Protein AF-A0A345Z442-F1 (afdb_monomer)

Structure (mmCIF, N/CA/C/O backbone):
data_AF-A0A345Z442-F1
#
_entry.id   AF-A0A345Z442-F1
#
loop_
_atom_site.group_PDB
_atom_site.id
_atom_site.type_symbol
_atom_site.label_atom_id
_atom_site.label_alt_id
_atom_site.label_comp_id
_atom_site.label_asym_id
_atom_site.label_entity_id
_atom_site.label_seq_id
_atom_site.pdbx_PDB_ins_code
_atom_site.Cartn_x
_atom_site.Cartn_y
_atom_site.Cartn_z
_atom_site.occupancy
_atom_site.B_iso_or_equiv
_atom_site.auth_seq_id
_atom_site.auth_comp_id
_atom_site.auth_asym_id
_atom_site.auth_atom_id
_atom_site.pdbx_PDB_model_num
ATOM 1 N N . MET A 1 1 ? -6.024 4.562 19.318 1.00 30.88 1 MET A N 1
ATOM 2 C CA . MET A 1 1 ? -6.646 4.532 17.977 1.00 30.88 1 MET A CA 1
ATOM 3 C C . MET A 1 1 ? -8.138 4.318 18.183 1.00 30.88 1 MET A C 1
ATOM 5 O O . MET A 1 1 ? -8.509 3.350 18.834 1.00 30.88 1 MET A O 1
ATOM 9 N N . PHE A 1 2 ? -8.970 5.292 17.808 1.00 28.62 2 PHE A N 1
ATOM 10 C CA . PHE A 1 2 ? -10.395 5.312 18.150 1.00 28.62 2 PHE A CA 1
ATOM 11 C C . PHE A 1 2 ? -11.174 4.370 17.233 1.00 28.62 2 PHE A C 1
ATOM 13 O O . PHE A 1 2 ? -11.616 4.778 16.165 1.00 28.62 2 PHE A O 1
ATOM 20 N N . TYR A 1 3 ? -11.363 3.126 17.667 1.00 43.25 3 TYR A N 1
ATOM 21 C CA . TYR A 1 3 ? -12.484 2.340 17.173 1.00 43.25 3 TYR A CA 1
ATOM 22 C C . TYR A 1 3 ? -13.750 2.939 17.766 1.00 43.25 3 TYR A C 1
ATOM 24 O O . TYR A 1 3 ? -13.854 3.124 18.982 1.00 43.25 3 TYR A O 1
ATOM 32 N N . VAL A 1 4 ? -14.680 3.304 16.887 1.00 42.59 4 VAL A N 1
ATOM 33 C CA . VAL A 1 4 ? -16.040 3.686 17.246 1.00 42.59 4 VAL A CA 1
ATOM 34 C C . VAL A 1 4 ? -16.538 2.701 18.302 1.00 42.59 4 VAL A C 1
ATOM 36 O O . VAL A 1 4 ? -16.703 1.515 18.029 1.00 42.59 4 VAL A O 1
ATOM 39 N N . LYS A 1 5 ? -16.745 3.198 19.526 1.00 40.38 5 LYS A N 1
ATOM 40 C CA . LYS A 1 5 ? -17.109 2.398 20.704 1.00 40.38 5 LYS A CA 1
ATOM 41 C C . LYS A 1 5 ? -18.449 1.676 20.554 1.00 40.38 5 LYS A C 1
ATOM 43 O O . LYS A 1 5 ? -18.842 1.005 21.491 1.00 40.38 5 LYS A O 1
ATOM 48 N N . ASN A 1 6 ? -19.168 1.876 19.447 1.00 45.62 6 ASN A N 1
ATOM 49 C CA . ASN A 1 6 ? -20.459 1.266 19.193 1.00 45.62 6 ASN A CA 1
ATOM 50 C C . ASN A 1 6 ? -20.887 1.496 17.722 1.00 45.62 6 ASN A C 1
ATOM 52 O O . ASN A 1 6 ? -21.584 2.462 17.410 1.00 45.62 6 ASN A O 1
ATOM 56 N N . LEU A 1 7 ? -20.431 0.661 16.775 1.00 48.09 7 LEU A N 1
ATOM 57 C CA . LEU A 1 7 ? -20.830 0.807 15.361 1.00 48.09 7 LEU A CA 1
ATOM 58 C C . LEU A 1 7 ? -22.355 0.666 15.213 1.00 48.09 7 LEU A C 1
ATOM 60 O O . LEU A 1 7 ? -22.963 1.400 14.446 1.00 48.09 7 LEU A O 1
ATOM 64 N N . TRP A 1 8 ? -22.957 -0.192 16.047 1.00 42.44 8 TRP A N 1
ATOM 65 C CA . TRP A 1 8 ? -24.401 -0.403 16.164 1.00 42.44 8 TRP A CA 1
ATOM 66 C C . TRP A 1 8 ? -25.163 0.831 16.659 1.00 42.44 8 TRP A C 1
ATOM 68 O O . TRP A 1 8 ? -26.251 1.120 16.152 1.00 42.44 8 TRP A O 1
ATOM 78 N N . SER A 1 9 ? -24.598 1.590 17.607 1.00 44.75 9 SER A N 1
ATOM 79 C CA . SER A 1 9 ? -25.195 2.872 17.992 1.00 44.75 9 SER A CA 1
ATOM 80 C C . SER A 1 9 ? -25.032 3.898 16.873 1.00 44.75 9 SER A C 1
ATOM 82 O O . SER A 1 9 ? -25.965 4.639 16.618 1.00 44.75 9 SER A O 1
ATOM 84 N N . LEU A 1 10 ? -23.917 3.910 16.137 1.00 46.16 10 LEU A N 1
ATOM 85 C CA . LEU A 1 10 ? -23.693 4.848 15.029 1.00 46.16 10 LEU A CA 1
ATOM 86 C C . LEU A 1 10 ? -24.561 4.565 13.792 1.00 46.16 10 LEU A C 1
ATOM 88 O O . LEU A 1 10 ? -25.036 5.515 13.174 1.00 46.16 10 LEU A O 1
ATOM 92 N N . THR A 1 11 ? -24.852 3.301 13.471 1.00 52.41 11 THR A N 1
ATOM 93 C CA . THR A 1 11 ? -25.830 2.939 12.428 1.00 52.41 11 THR A CA 1
ATOM 94 C C . THR A 1 11 ? -27.254 3.340 12.797 1.00 52.41 11 THR A C 1
ATOM 96 O O . THR A 1 11 ? -28.008 3.743 11.917 1.00 52.41 11 THR A O 1
ATOM 99 N N . LYS A 1 12 ? -27.624 3.279 14.085 1.00 47.41 12 LYS A N 1
ATOM 100 C CA . LYS A 1 12 ? -28.953 3.708 14.555 1.00 47.41 12 LYS A CA 1
ATOM 101 C C . LYS A 1 12 ? -29.072 5.222 14.769 1.00 47.41 12 LYS A C 1
ATOM 103 O O . LYS A 1 12 ? -30.158 5.757 14.592 1.00 47.41 12 LYS A O 1
ATOM 108 N N . ILE A 1 13 ? -27.983 5.905 15.127 1.00 52.88 13 ILE A N 1
ATOM 109 C CA . ILE A 1 13 ? -27.999 7.311 15.570 1.00 52.88 13 ILE A CA 1
ATOM 110 C C . ILE A 1 13 ? -27.539 8.277 14.469 1.00 52.88 13 ILE A C 1
ATOM 112 O O . ILE A 1 13 ? -27.996 9.415 14.424 1.00 52.88 13 ILE A O 1
ATOM 116 N N . ASN A 1 14 ? -26.642 7.869 13.558 1.00 65.88 14 ASN A N 1
ATOM 117 C CA . ASN A 1 14 ? -26.061 8.808 12.592 1.00 65.88 14 ASN A CA 1
ATOM 118 C C . ASN A 1 14 ? -25.546 8.148 11.297 1.00 65.88 14 ASN A C 1
ATOM 120 O O . ASN A 1 14 ? -24.386 8.315 10.905 1.00 65.88 14 ASN A O 1
ATOM 124 N N . TRP A 1 15 ? -26.425 7.418 10.601 1.00 69.69 15 TRP A N 1
ATOM 125 C CA . TRP A 1 15 ? -26.118 6.779 9.311 1.00 69.69 15 TRP A CA 1
ATOM 126 C C . TRP A 1 15 ? -25.562 7.765 8.268 1.00 69.69 15 TRP A C 1
ATOM 128 O O . TRP A 1 15 ? -24.703 7.392 7.474 1.00 69.69 15 TRP A O 1
ATOM 138 N N . LYS A 1 16 ? -25.980 9.041 8.309 1.00 75.94 16 LYS A N 1
ATOM 139 C CA . LYS A 1 16 ? -25.466 10.108 7.434 1.00 75.94 16 LYS A CA 1
ATOM 140 C C . LYS A 1 16 ? -23.975 10.358 7.655 1.00 75.94 16 LYS A C 1
ATOM 142 O O . LYS A 1 16 ? -23.221 10.461 6.694 1.00 75.94 16 LYS A O 1
ATOM 147 N N . LEU A 1 17 ? -23.528 10.420 8.911 1.00 76.19 17 LEU A N 1
ATOM 148 C CA . LEU A 1 17 ? -22.108 10.581 9.225 1.00 76.19 17 LEU A CA 1
ATOM 149 C C . LEU A 1 17 ? -21.297 9.356 8.792 1.00 76.19 17 LEU A C 1
ATOM 151 O O . LEU A 1 17 ? -20.197 9.510 8.264 1.00 76.19 17 LEU A O 1
ATOM 155 N N . LEU A 1 18 ? -21.839 8.151 8.993 1.00 78.75 18 LEU A N 1
ATOM 156 C CA . LEU A 1 18 ? -21.203 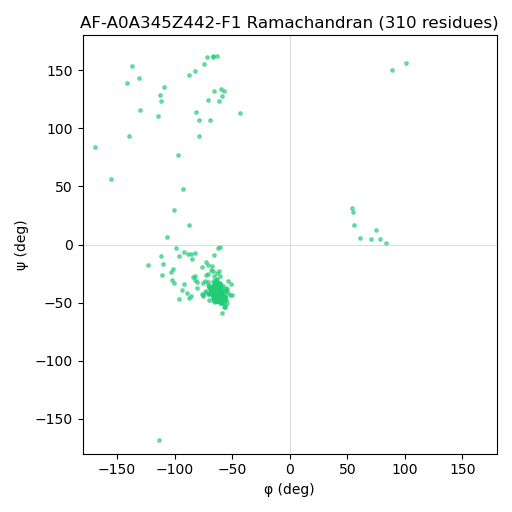6.921 8.526 1.00 78.75 18 LEU A CA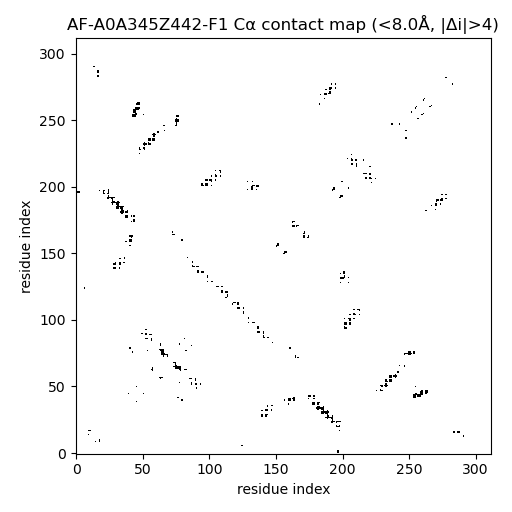 1
ATOM 157 C C . LEU A 1 18 ? -21.069 6.915 6.996 1.00 78.75 18 LEU A C 1
ATOM 159 O O . LEU A 1 18 ? -19.994 6.598 6.493 1.00 78.75 18 LEU A O 1
ATOM 163 N N . LEU A 1 19 ? -22.109 7.333 6.269 1.00 83.62 19 LEU A N 1
ATOM 164 C CA . LEU A 1 19 ? -22.090 7.470 4.812 1.00 83.62 19 LEU A CA 1
ATOM 165 C C . LEU A 1 19 ? -21.031 8.481 4.354 1.00 83.62 19 LEU A C 1
ATOM 167 O O . LEU A 1 19 ? -20.242 8.170 3.466 1.00 83.62 19 LEU A O 1
ATOM 171 N N . ILE A 1 20 ? -20.966 9.661 4.983 1.00 84.56 20 ILE A N 1
ATOM 172 C CA . ILE A 1 20 ? -19.965 10.695 4.668 1.00 84.56 20 ILE A CA 1
ATOM 173 C C . ILE A 1 20 ? -18.552 10.157 4.887 1.00 84.56 20 ILE A C 1
ATOM 175 O O . ILE A 1 20 ? -17.695 10.292 4.018 1.00 84.56 20 ILE A O 1
ATOM 179 N N . ARG A 1 21 ? -18.295 9.523 6.036 1.00 85.62 21 ARG A N 1
ATOM 180 C CA . ARG A 1 21 ? -16.975 8.963 6.336 1.00 85.62 21 ARG A CA 1
ATOM 181 C C . ARG A 1 21 ? -16.609 7.828 5.384 1.00 85.62 21 ARG A C 1
ATOM 183 O O . ARG A 1 21 ? -15.476 7.770 4.929 1.00 85.62 21 ARG A O 1
ATOM 190 N N . THR A 1 22 ? -17.561 6.965 5.047 1.00 88.19 22 THR A N 1
ATOM 191 C CA . THR A 1 22 ? -17.346 5.866 4.095 1.00 88.19 22 THR A CA 1
ATOM 192 C C . THR A 1 22 ? -17.059 6.407 2.695 1.00 88.19 22 THR A C 1
ATOM 194 O O . THR A 1 22 ? -16.126 5.952 2.042 1.00 88.19 22 THR A O 1
ATOM 197 N N . SER A 1 23 ? -17.784 7.444 2.267 1.00 89.94 23 SER A N 1
ATOM 198 C CA . SER A 1 23 ? -17.539 8.130 0.993 1.00 89.94 23 SER A CA 1
ATOM 199 C C . SER A 1 23 ? -16.140 8.745 0.963 1.00 89.94 23 SER A C 1
ATOM 201 O O . SER A 1 23 ? -15.397 8.516 0.019 1.00 89.94 23 SER A O 1
ATOM 203 N N . LEU A 1 24 ? -15.733 9.436 2.036 1.00 91.12 24 LEU A N 1
ATOM 204 C CA . LEU A 1 24 ? -14.372 9.962 2.175 1.00 91.12 24 LEU A CA 1
ATOM 205 C C . LEU A 1 24 ? -13.317 8.855 2.149 1.00 91.12 24 LEU A C 1
ATOM 207 O O . LEU A 1 24 ? -12.282 9.027 1.514 1.00 91.12 24 LEU A O 1
ATOM 211 N N . ALA A 1 25 ? -13.569 7.723 2.810 1.00 91.12 25 ALA A N 1
ATOM 212 C CA . ALA A 1 25 ? -12.661 6.584 2.796 1.00 91.12 25 ALA A CA 1
ATOM 213 C C . ALA A 1 25 ? -12.443 6.071 1.365 1.00 91.12 25 ALA A C 1
ATOM 215 O O . ALA A 1 25 ? -11.299 5.920 0.936 1.00 91.12 25 ALA A O 1
ATOM 216 N N . PHE A 1 26 ? -13.525 5.877 0.604 1.00 94.50 26 PHE A N 1
ATOM 217 C CA . PHE A 1 26 ? -13.443 5.443 -0.790 1.00 94.50 26 PHE A CA 1
ATOM 218 C C . PHE A 1 26 ? -12.823 6.493 -1.709 1.00 94.50 26 PHE A C 1
ATOM 220 O O . PHE A 1 26 ? -11.994 6.134 -2.538 1.00 94.50 26 PHE A O 1
ATOM 227 N N . SER A 1 27 ? -13.121 7.782 -1.536 1.00 94.94 27 SER A N 1
ATOM 228 C CA . SER A 1 27 ? -12.435 8.846 -2.280 1.00 94.94 27 SER A CA 1
ATOM 229 C C . SER A 1 27 ? -10.934 8.867 -1.980 1.00 94.94 27 SER A C 1
ATOM 231 O O . SER A 1 27 ? -10.128 8.983 -2.898 1.00 94.94 27 SER A O 1
ATOM 233 N N . GLY A 1 28 ? -10.544 8.700 -0.712 1.00 94.69 28 GLY A N 1
ATOM 234 C CA . GLY A 1 28 ? -9.141 8.603 -0.310 1.00 94.69 28 GLY A CA 1
ATOM 235 C C . GLY A 1 28 ? -8.431 7.417 -0.959 1.00 94.69 28 GLY A C 1
ATOM 236 O O . GLY A 1 28 ? -7.350 7.583 -1.515 1.00 94.69 28 GLY A O 1
ATOM 237 N N . LEU A 1 29 ? -9.063 6.240 -0.968 1.00 94.31 29 LEU A N 1
ATOM 238 C CA . LEU A 1 29 ? -8.548 5.047 -1.652 1.00 94.31 29 LEU A CA 1
ATOM 239 C C . LEU A 1 29 ? -8.446 5.237 -3.163 1.00 94.31 29 LEU A C 1
ATOM 241 O O . LEU A 1 29 ? -7.445 4.848 -3.756 1.00 94.31 29 LEU A O 1
ATOM 245 N N . PHE A 1 30 ? -9.448 5.858 -3.783 1.00 96.25 30 PHE A N 1
ATOM 246 C CA . PHE A 1 30 ? -9.447 6.141 -5.214 1.00 96.25 30 PHE A CA 1
ATOM 247 C C . PHE A 1 30 ? -8.280 7.062 -5.595 1.00 96.25 30 PHE A C 1
ATOM 249 O O . PHE A 1 30 ? -7.543 6.764 -6.533 1.00 96.25 30 PHE A O 1
ATOM 256 N N . ILE A 1 31 ? -8.037 8.119 -4.815 1.00 96.75 31 ILE A N 1
ATOM 257 C CA . ILE A 1 31 ? -6.893 9.024 -5.004 1.00 96.75 31 ILE A CA 1
ATOM 258 C C . ILE A 1 31 ? -5.563 8.308 -4.728 1.00 96.75 31 ILE A C 1
ATOM 260 O O . ILE A 1 31 ? -4.611 8.465 -5.490 1.00 96.75 31 ILE A O 1
ATOM 264 N N . ALA A 1 32 ? -5.493 7.495 -3.670 1.00 95.06 32 ALA A N 1
ATOM 265 C CA . ALA A 1 32 ? -4.285 6.743 -3.344 1.00 95.06 32 ALA A CA 1
ATOM 266 C C . ALA A 1 32 ? -3.913 5.774 -4.475 1.00 95.06 32 ALA A C 1
ATOM 268 O O . ALA A 1 32 ? -2.769 5.758 -4.920 1.00 95.06 32 ALA A O 1
ATOM 269 N N . SER A 1 33 ? -4.899 5.038 -4.995 1.00 94.94 33 SER A N 1
ATOM 270 C CA . SER A 1 33 ? -4.718 4.125 -6.126 1.00 94.94 33 SER A CA 1
ATOM 271 C C . SER A 1 33 ? -4.306 4.846 -7.413 1.00 94.94 33 SER A C 1
ATOM 273 O O . SER A 1 33 ? -3.516 4.297 -8.173 1.00 94.94 33 SER A O 1
ATOM 275 N N . LEU A 1 34 ? -4.755 6.088 -7.635 1.00 95.62 34 LEU A N 1
ATOM 276 C CA . LEU A 1 34 ? -4.291 6.905 -8.757 1.00 95.62 34 LEU A CA 1
ATOM 277 C C . LEU A 1 34 ? -2.792 7.202 -8.627 1.00 95.62 34 LEU A C 1
ATOM 279 O O . LEU A 1 34 ? -2.039 6.961 -9.564 1.00 95.62 34 LEU A O 1
ATOM 283 N N . GLY A 1 35 ? -2.348 7.656 -7.449 1.00 94.56 35 GLY A N 1
ATOM 284 C CA . GLY A 1 35 ? -0.924 7.858 -7.164 1.00 94.56 35 GLY A CA 1
ATOM 285 C C . GLY A 1 35 ? -0.112 6.580 -7.381 1.00 94.56 35 GLY A C 1
ATOM 286 O O . GLY A 1 35 ? 0.892 6.605 -8.089 1.00 94.56 35 GLY A O 1
ATOM 287 N N . THR A 1 36 ? -0.604 5.448 -6.865 1.00 92.25 36 THR A N 1
ATOM 288 C CA . THR A 1 36 ? -0.014 4.125 -7.109 1.00 92.25 36 THR A CA 1
ATOM 289 C C . THR A 1 36 ? 0.109 3.800 -8.583 1.00 92.25 36 THR A C 1
ATOM 291 O O . THR A 1 36 ? 1.184 3.423 -9.048 1.00 92.25 36 THR A O 1
ATOM 294 N N . LYS A 1 37 ? -0.953 4.018 -9.353 1.00 92.19 37 LYS A N 1
ATOM 295 C CA . LYS A 1 37 ? -0.938 3.689 -10.769 1.00 92.19 37 LYS A CA 1
ATOM 296 C C . LYS A 1 37 ? 0.058 4.535 -11.570 1.00 92.19 37 LYS A C 1
ATOM 298 O O . LYS A 1 37 ? 0.649 4.012 -12.510 1.00 92.19 37 LYS A O 1
ATOM 303 N N . ILE A 1 38 ? 0.280 5.792 -11.179 1.00 93.19 38 ILE A N 1
ATOM 304 C CA . ILE A 1 38 ? 1.245 6.689 -11.832 1.00 93.19 38 ILE A CA 1
ATOM 305 C C . ILE A 1 38 ? 2.694 6.270 -11.549 1.00 93.19 38 ILE A C 1
ATOM 307 O O . ILE A 1 38 ? 3.509 6.308 -12.466 1.00 93.19 38 ILE A O 1
ATOM 311 N N . TYR A 1 39 ? 3.046 5.885 -10.313 1.00 90.81 39 TYR A N 1
ATOM 312 C CA . TYR A 1 39 ? 4.450 5.573 -10.004 1.00 90.81 39 TYR A CA 1
ATOM 313 C C . TYR A 1 39 ? 4.878 4.159 -10.399 1.00 90.81 39 TYR A C 1
ATOM 315 O O . TYR A 1 39 ? 6.065 3.952 -10.649 1.00 90.81 39 TYR A O 1
ATOM 323 N N . LEU A 1 40 ? 3.957 3.187 -10.449 1.00 88.81 40 LEU A N 1
ATOM 324 C CA . LEU A 1 40 ? 4.293 1.782 -10.722 1.00 88.81 40 LEU A CA 1
ATOM 325 C C . LEU A 1 40 ? 5.139 1.582 -12.000 1.00 88.81 40 LEU A C 1
ATOM 327 O O . LEU A 1 40 ? 6.114 0.834 -11.929 1.00 88.81 40 LEU A O 1
ATOM 331 N N . PRO A 1 41 ? 4.842 2.240 -13.142 1.00 87.56 41 PRO A N 1
ATOM 332 C CA . PRO A 1 41 ? 5.635 2.086 -14.362 1.00 87.56 41 PRO A CA 1
ATOM 333 C C . PRO A 1 41 ? 7.008 2.770 -14.317 1.00 87.56 41 PRO A C 1
ATOM 335 O O . PRO A 1 41 ? 7.844 2.475 -15.159 1.00 87.56 41 PRO A O 1
ATOM 338 N N . LEU A 1 42 ? 7.267 3.681 -13.369 1.00 85.00 42 LEU A N 1
ATOM 339 C CA . LEU A 1 42 ? 8.477 4.514 -13.375 1.00 85.00 42 LEU A CA 1
ATOM 340 C C . LEU A 1 42 ? 9.739 3.759 -12.933 1.00 85.00 42 LEU A C 1
ATOM 342 O O . LEU A 1 42 ? 10.840 4.198 -13.233 1.00 85.00 42 LEU A O 1
ATOM 346 N N . THR A 1 43 ? 9.620 2.623 -12.238 1.00 79.88 43 THR A N 1
ATOM 347 C 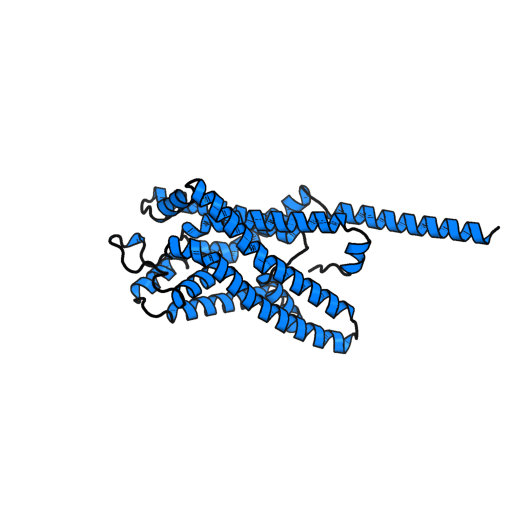CA . THR A 1 43 ? 10.771 1.792 -11.804 1.00 79.88 43 THR A CA 1
ATOM 348 C C . THR A 1 43 ? 11.852 2.540 -11.003 1.00 79.88 43 THR A C 1
ATOM 350 O O . THR A 1 43 ? 13.025 2.201 -11.061 1.00 79.88 43 THR A O 1
ATOM 353 N N . VAL A 1 44 ? 11.466 3.559 -10.229 1.00 79.00 44 VAL A N 1
ATOM 354 C CA . VAL A 1 44 ? 12.375 4.370 -9.388 1.00 79.00 44 VAL A CA 1
ATOM 355 C C . VAL A 1 44 ? 12.343 3.975 -7.912 1.00 79.00 44 VAL A C 1
ATOM 357 O O . VAL A 1 44 ? 12.547 4.797 -7.017 1.00 79.00 44 VAL A O 1
ATOM 360 N N . GLY A 1 45 ? 12.068 2.704 -7.641 1.00 72.31 45 GLY A N 1
ATOM 361 C CA . GLY A 1 45 ? 11.784 2.196 -6.305 1.00 72.31 45 GLY A CA 1
ATOM 362 C C . GLY A 1 45 ? 10.296 1.984 -6.054 1.00 72.31 45 GLY A C 1
ATOM 363 O O . GLY A 1 45 ? 9.430 2.577 -6.697 1.00 72.31 45 GLY A O 1
ATOM 364 N N . SER A 1 46 ? 10.004 1.101 -5.108 1.00 77.00 46 SER A N 1
ATOM 365 C CA . SER A 1 46 ? 8.647 0.653 -4.806 1.00 77.00 46 SER A CA 1
ATOM 366 C C . SER A 1 46 ? 8.429 0.591 -3.295 1.00 77.00 46 SER A C 1
ATOM 368 O O . SER A 1 46 ? 9.384 0.410 -2.536 1.00 77.00 46 SER A O 1
ATOM 370 N N . GLY A 1 47 ? 7.185 0.731 -2.829 1.00 83.69 47 GLY A N 1
ATOM 371 C CA . GLY A 1 47 ? 6.881 0.474 -1.421 1.00 83.69 47 GLY A CA 1
ATOM 372 C C . GLY A 1 47 ? 7.150 -0.991 -1.053 1.00 83.69 47 GLY A C 1
ATOM 373 O O . GLY A 1 47 ? 7.212 -1.850 -1.931 1.00 83.69 47 GLY A O 1
ATOM 374 N N . ASN A 1 48 ? 7.272 -1.308 0.241 1.00 85.88 48 ASN A N 1
ATOM 375 C CA . ASN A 1 48 ? 7.513 -2.689 0.701 1.00 85.88 48 ASN A CA 1
ATOM 376 C C . ASN A 1 48 ? 6.462 -3.683 0.175 1.00 85.88 48 ASN A C 1
ATOM 378 O O . ASN A 1 48 ? 6.795 -4.809 -0.184 1.00 85.88 48 ASN A O 1
ATOM 382 N N . VAL A 1 49 ? 5.197 -3.254 0.111 1.00 89.44 49 VAL A N 1
ATOM 383 C CA . VAL A 1 49 ? 4.086 -4.059 -0.420 1.00 89.44 49 VAL A CA 1
ATOM 384 C C . VAL A 1 49 ? 4.265 -4.316 -1.915 1.00 89.44 49 VAL A C 1
ATOM 386 O O . VAL A 1 49 ? 4.206 -5.461 -2.350 1.00 89.44 49 VAL A O 1
ATOM 389 N N . ASP A 1 50 ? 4.546 -3.274 -2.690 1.00 90.56 50 ASP A N 1
ATOM 390 C CA . ASP A 1 50 ? 4.748 -3.378 -4.138 1.00 90.56 50 ASP A CA 1
ATOM 391 C C . ASP A 1 50 ? 5.975 -4.241 -4.464 1.00 90.56 50 ASP A C 1
ATOM 393 O O . ASP A 1 50 ? 5.932 -5.082 -5.357 1.00 90.56 50 ASP A O 1
ATOM 397 N N . PHE A 1 51 ? 7.050 -4.097 -3.684 1.00 91.50 51 PHE A N 1
ATOM 398 C CA . PHE A 1 51 ? 8.251 -4.920 -3.802 1.00 91.50 51 PHE A CA 1
ATOM 399 C C . PHE A 1 51 ? 7.955 -6.403 -3.549 1.00 91.50 51 PHE A C 1
ATOM 401 O O . PHE A 1 51 ? 8.428 -7.273 -4.285 1.00 91.50 51 PHE A O 1
ATOM 408 N N . ALA A 1 52 ? 7.128 -6.700 -2.541 1.00 93.56 52 ALA A N 1
ATOM 409 C CA . ALA A 1 52 ? 6.648 -8.053 -2.288 1.00 93.56 52 ALA A CA 1
ATOM 410 C C . ALA A 1 52 ? 5.805 -8.585 -3.452 1.00 93.56 52 ALA A C 1
ATOM 412 O O . ALA A 1 52 ? 6.002 -9.726 -3.864 1.00 93.56 52 ALA A O 1
ATOM 413 N N . ILE A 1 53 ? 4.937 -7.758 -4.038 1.00 93.88 53 ILE A N 1
ATOM 414 C CA . ILE A 1 53 ? 4.125 -8.136 -5.202 1.00 93.88 53 ILE A CA 1
ATOM 415 C C . ILE A 1 53 ? 5.009 -8.441 -6.411 1.00 93.88 53 ILE A C 1
ATOM 417 O O . ILE A 1 53 ? 4.863 -9.503 -7.008 1.00 93.88 53 ILE A O 1
ATOM 421 N N . PHE A 1 54 ? 5.973 -7.579 -6.740 1.00 93.12 54 PHE A N 1
ATOM 422 C CA . PHE A 1 54 ? 6.919 -7.818 -7.835 1.00 93.12 54 PHE A CA 1
ATOM 423 C C . PHE A 1 54 ? 7.750 -9.089 -7.619 1.00 93.12 54 PHE A C 1
ATOM 425 O O . PHE A 1 54 ? 7.966 -9.866 -8.551 1.00 93.12 54 PHE A O 1
ATOM 432 N N . SER A 1 55 ? 8.148 -9.355 -6.374 1.00 93.06 55 SER A N 1
ATOM 433 C CA . SER A 1 55 ? 8.858 -10.584 -6.008 1.00 93.06 55 SER A CA 1
ATOM 434 C C . SER A 1 55 ? 7.981 -11.831 -6.181 1.00 93.06 55 SER A C 1
ATOM 436 O O . SER A 1 55 ? 8.448 -12.852 -6.683 1.00 93.06 55 SER A O 1
ATOM 438 N N . MET A 1 56 ? 6.693 -11.752 -5.827 1.00 93.94 56 MET A N 1
ATOM 439 C CA . MET A 1 56 ? 5.736 -12.839 -6.058 1.00 93.94 56 MET A CA 1
ATOM 440 C C . MET A 1 56 ? 5.467 -13.064 -7.550 1.00 93.94 56 MET A C 1
ATOM 442 O O . MET A 1 56 ? 5.451 -14.214 -7.986 1.00 93.94 56 MET A O 1
ATOM 446 N N . LEU A 1 57 ? 5.295 -11.996 -8.336 1.00 93.38 57 LEU A N 1
ATOM 447 C CA . LEU A 1 57 ? 5.145 -12.091 -9.792 1.00 93.38 57 LEU A CA 1
ATOM 448 C C . LEU A 1 57 ? 6.353 -12.805 -10.406 1.00 93.38 57 LEU A C 1
ATOM 450 O O . LEU A 1 57 ? 6.178 -13.728 -11.191 1.00 93.38 57 LEU A O 1
ATOM 454 N N . THR A 1 58 ? 7.565 -12.451 -9.975 1.00 91.12 58 THR A N 1
ATOM 455 C CA . THR A 1 58 ? 8.806 -13.088 -10.442 1.00 91.12 58 THR A CA 1
ATOM 456 C C . THR A 1 58 ? 8.842 -14.589 -10.152 1.00 91.12 58 THR A C 1
ATOM 458 O O . THR A 1 58 ? 9.255 -15.369 -11.005 1.00 91.12 58 THR A O 1
ATOM 461 N N . MET A 1 59 ? 8.420 -15.002 -8.955 1.00 92.56 59 MET A N 1
ATOM 462 C CA . MET A 1 59 ? 8.443 -16.408 -8.545 1.00 92.56 59 MET A CA 1
ATOM 463 C C . MET A 1 59 ? 7.430 -17.265 -9.318 1.00 92.56 59 MET A C 1
ATOM 465 O O . MET A 1 59 ? 7.701 -18.429 -9.605 1.00 92.56 59 MET A O 1
ATOM 469 N N . PHE A 1 60 ? 6.251 -16.713 -9.615 1.00 92.81 60 PHE A N 1
ATOM 470 C CA . PHE A 1 60 ? 5.105 -17.499 -10.080 1.00 92.81 60 PHE A CA 1
ATOM 471 C C . PHE A 1 60 ? 4.731 -17.286 -11.549 1.00 92.81 60 PHE A C 1
ATOM 473 O O . PHE A 1 60 ? 4.012 -18.116 -12.101 1.00 92.81 60 PHE A O 1
ATOM 480 N N . ILE A 1 61 ? 5.199 -16.212 -12.186 1.00 91.69 61 ILE A N 1
ATOM 481 C CA . ILE A 1 61 ? 4.925 -15.921 -13.594 1.00 91.69 61 ILE A CA 1
ATOM 482 C C . ILE A 1 61 ? 6.241 -16.004 -14.382 1.00 91.69 61 ILE A C 1
ATOM 484 O O . ILE A 1 61 ? 7.117 -15.145 -14.229 1.00 91.69 61 ILE A O 1
ATOM 488 N N . PRO A 1 62 ? 6.402 -17.025 -15.244 1.00 85.62 62 PRO A N 1
ATOM 489 C CA . PRO A 1 62 ? 7.555 -17.123 -16.129 1.00 85.62 62 PRO A CA 1
ATOM 490 C C . PRO A 1 62 ? 7.671 -15.883 -17.023 1.00 85.62 62 PRO A C 1
ATOM 492 O O . PRO A 1 62 ? 6.688 -15.459 -17.626 1.00 85.62 62 PRO A O 1
ATOM 495 N N . GLY A 1 63 ? 8.868 -15.300 -17.109 1.00 85.44 63 GLY A N 1
ATOM 496 C CA . GLY A 1 63 ? 9.109 -14.103 -17.923 1.00 85.44 63 GLY A CA 1
ATOM 497 C C . GLY A 1 63 ? 8.561 -12.800 -17.330 1.00 85.44 63 GLY A C 1
ATOM 498 O O . GLY A 1 63 ? 8.521 -11.794 -18.029 1.00 85.44 63 GLY A O 1
ATOM 499 N N . ALA A 1 64 ? 8.158 -12.784 -16.054 1.00 89.75 64 ALA A N 1
ATOM 500 C CA . ALA A 1 64 ? 7.719 -11.564 -15.375 1.00 89.75 64 ALA A CA 1
ATOM 501 C C . ALA A 1 64 ? 8.788 -10.468 -15.304 1.00 89.75 64 ALA A C 1
ATOM 503 O O . ALA A 1 64 ? 8.440 -9.293 -15.216 1.00 89.75 64 ALA A O 1
ATOM 504 N N . ILE A 1 65 ? 10.068 -10.845 -15.321 1.00 89.94 65 ILE A N 1
ATOM 505 C CA . ILE A 1 65 ? 11.192 -9.912 -15.351 1.00 89.94 65 ILE A CA 1
ATOM 506 C C . ILE A 1 65 ? 11.855 -9.960 -16.719 1.00 89.94 65 ILE A C 1
ATOM 508 O O . ILE A 1 65 ? 12.150 -11.034 -17.248 1.00 89.94 65 ILE A O 1
ATOM 512 N N . GLN A 1 66 ? 12.152 -8.782 -17.254 1.00 88.50 66 GLN A N 1
ATOM 513 C CA . GLN A 1 66 ? 12.865 -8.635 -18.512 1.00 88.50 66 GLN A CA 1
ATOM 514 C C . GLN A 1 66 ? 14.320 -9.088 -18.323 1.00 88.50 66 GLN A C 1
ATOM 516 O O . GLN A 1 66 ? 15.113 -8.449 -17.627 1.00 88.50 66 GLN A O 1
ATOM 521 N N . SER A 1 67 ? 14.646 -10.254 -18.889 1.00 83.00 67 SER A N 1
ATOM 522 C CA . SER A 1 67 ? 15.947 -10.922 -18.751 1.00 83.00 67 SER A CA 1
ATOM 523 C C . SER A 1 67 ? 16.841 -10.767 -19.980 1.00 83.00 67 SER A C 1
ATOM 525 O O . SER A 1 67 ? 18.062 -10.884 -19.868 1.00 83.00 67 SER A O 1
ATOM 527 N N . HIS A 1 68 ? 16.255 -10.509 -21.151 1.00 70.31 68 HIS A N 1
ATOM 528 C CA . HIS A 1 68 ? 16.959 -10.343 -22.418 1.00 70.31 68 HIS A CA 1
ATOM 529 C C . HIS A 1 68 ? 16.474 -9.066 -23.088 1.00 70.31 68 HIS A C 1
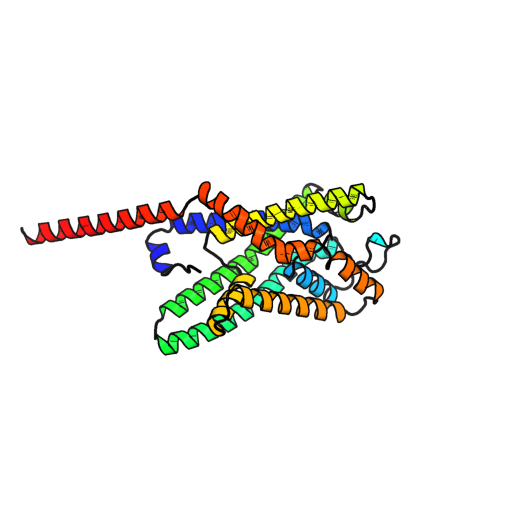ATOM 531 O O . HIS A 1 68 ? 15.306 -8.941 -23.444 1.00 70.31 68 HIS A O 1
ATOM 537 N N . SER A 1 69 ? 17.384 -8.115 -23.247 1.00 62.34 69 SER A N 1
ATOM 538 C CA . SER A 1 69 ? 17.136 -6.886 -23.981 1.00 62.34 69 SER A CA 1
ATOM 539 C C . SER A 1 69 ? 18.385 -6.522 -24.764 1.00 62.34 69 SER A C 1
ATOM 541 O O . SER A 1 69 ? 19.499 -6.661 -24.260 1.00 62.34 69 SER A O 1
ATOM 543 N N . SER A 1 70 ? 18.190 -6.061 -25.998 1.00 53.28 70 SER A N 1
ATOM 544 C CA . SER A 1 70 ? 19.236 -5.461 -26.830 1.00 53.28 70 SER A CA 1
ATOM 545 C C . SER A 1 70 ? 19.822 -4.189 -26.205 1.00 53.28 70 SER A C 1
ATOM 547 O O . SER A 1 70 ? 20.968 -3.859 -26.486 1.00 53.28 70 SER A O 1
ATOM 549 N N . ASP A 1 71 ? 19.073 -3.537 -25.310 1.00 58.66 71 ASP A N 1
ATOM 550 C CA . ASP A 1 71 ? 19.533 -2.446 -24.451 1.00 58.66 71 ASP A CA 1
ATOM 551 C C . ASP A 1 71 ? 19.562 -2.899 -22.985 1.00 58.66 71 ASP A C 1
ATOM 553 O O . ASP A 1 71 ? 18.539 -3.280 -22.416 1.00 58.66 71 ASP A O 1
ATOM 557 N N . SER A 1 72 ? 20.711 -2.796 -22.315 1.00 61.56 72 SER A N 1
ATOM 558 C CA . SER A 1 72 ? 20.901 -3.190 -20.902 1.00 61.56 72 SER A CA 1
ATOM 559 C C . SER A 1 72 ? 20.018 -2.439 -19.887 1.00 61.56 72 SER A C 1
ATOM 561 O O . SER A 1 72 ? 20.051 -2.720 -18.692 1.00 61.56 72 SER A O 1
ATOM 563 N N . THR A 1 73 ? 19.213 -1.489 -20.352 1.00 67.31 73 THR A N 1
ATOM 564 C CA . THR A 1 73 ? 18.498 -0.467 -19.577 1.00 67.31 73 THR A CA 1
ATOM 565 C C . THR A 1 73 ? 17.118 -0.922 -19.092 1.00 67.31 73 THR A C 1
ATOM 567 O O . THR A 1 73 ? 16.464 -0.242 -18.293 1.00 67.31 73 THR A O 1
ATOM 570 N N . THR A 1 74 ? 16.670 -2.088 -19.553 1.00 78.69 74 THR A N 1
ATOM 571 C CA . THR A 1 74 ? 15.400 -2.719 -19.167 1.00 78.69 74 THR A CA 1
ATOM 572 C C . THR A 1 74 ? 15.587 -3.992 -18.342 1.00 78.69 74 THR A C 1
ATOM 574 O O . THR A 1 74 ? 14.630 -4.491 -17.750 1.00 78.69 74 THR A O 1
ATOM 577 N N . ILE A 1 75 ? 16.822 -4.496 -18.243 1.00 87.12 75 ILE A N 1
ATOM 578 C CA . ILE A 1 75 ? 17.131 -5.716 -17.497 1.00 87.12 75 ILE A CA 1
ATOM 579 C C . ILE A 1 75 ? 16.733 -5.540 -16.028 1.00 87.12 75 ILE A C 1
ATOM 581 O O . ILE A 1 75 ? 17.022 -4.521 -15.397 1.00 87.12 75 ILE A O 1
ATOM 585 N N . GLY A 1 76 ? 16.056 -6.546 -15.473 1.00 86.81 76 GLY A N 1
ATOM 586 C CA . GLY A 1 76 ? 15.632 -6.527 -14.074 1.00 86.81 76 GLY A CA 1
ATOM 587 C C . GLY A 1 76 ? 14.389 -5.674 -13.802 1.00 86.81 76 GLY A C 1
ATOM 588 O O . GLY A 1 76 ? 14.016 -5.528 -12.642 1.00 86.81 76 GLY A O 1
ATOM 589 N N . LYS A 1 77 ? 13.731 -5.106 -14.820 1.00 89.50 77 LYS A N 1
ATOM 590 C CA . LYS A 1 77 ? 12.417 -4.458 -14.670 1.00 89.50 77 LYS A CA 1
ATOM 591 C C . LYS A 1 77 ? 11.298 -5.488 -14.836 1.00 89.50 77 LYS A C 1
ATOM 593 O O . LYS A 1 77 ? 11.427 -6.440 -15.608 1.00 89.50 77 LYS A O 1
ATOM 598 N N . VAL A 1 78 ? 10.202 -5.302 -14.102 1.00 89.31 78 VAL A N 1
ATOM 599 C CA . VAL A 1 78 ? 8.971 -6.077 -14.311 1.00 89.31 78 VAL A CA 1
ATOM 600 C C . VAL A 1 78 ? 8.407 -5.728 -15.683 1.00 89.31 78 VAL A C 1
ATOM 602 O O . VAL A 1 78 ? 8.284 -4.547 -16.012 1.00 89.31 78 VAL A O 1
ATOM 605 N N . ASP A 1 79 ? 8.057 -6.743 -16.469 1.00 88.81 79 ASP A N 1
ATOM 606 C CA . ASP A 1 79 ? 7.469 -6.535 -17.786 1.00 88.81 79 ASP A CA 1
ATOM 607 C C . ASP A 1 79 ? 6.160 -5.725 -17.671 1.00 88.81 79 ASP A C 1
ATOM 609 O O . ASP A 1 79 ? 5.284 -6.102 -16.880 1.00 88.81 79 ASP A O 1
ATOM 613 N N . PRO A 1 80 ? 5.991 -4.621 -18.429 1.00 84.88 80 PRO A N 1
ATOM 614 C CA . PRO A 1 80 ? 4.799 -3.782 -18.347 1.00 84.88 80 PRO A CA 1
ATOM 615 C C . PRO A 1 80 ? 3.504 -4.564 -18.571 1.00 84.88 80 PRO A C 1
ATOM 617 O O . PRO A 1 80 ? 2.546 -4.382 -17.826 1.00 84.88 80 PRO A O 1
ATOM 620 N N . THR A 1 81 ? 3.495 -5.503 -19.517 1.00 86.06 81 THR A N 1
ATOM 621 C CA . THR A 1 81 ? 2.325 -6.329 -19.838 1.00 86.06 81 THR A CA 1
ATOM 622 C C . THR A 1 81 ? 1.973 -7.249 -18.674 1.00 86.06 81 THR A C 1
ATOM 624 O O . THR A 1 81 ? 0.802 -7.418 -18.328 1.00 86.06 81 THR A O 1
ATOM 627 N N . VAL A 1 82 ? 2.984 -7.840 -18.032 1.00 89.25 82 VAL A N 1
ATOM 628 C CA . VAL A 1 82 ? 2.782 -8.689 -16.849 1.00 89.25 82 VAL A CA 1
ATOM 629 C C . VAL A 1 82 ? 2.278 -7.857 -15.673 1.00 89.25 82 VAL A C 1
ATOM 631 O O . VAL A 1 82 ? 1.319 -8.249 -15.006 1.00 89.25 82 VAL A O 1
ATOM 634 N N . ASN A 1 83 ? 2.876 -6.690 -15.438 1.00 87.25 83 ASN A N 1
ATOM 635 C CA . ASN A 1 83 ? 2.442 -5.777 -14.387 1.00 87.25 83 ASN A CA 1
ATOM 636 C C . ASN A 1 83 ? 0.970 -5.374 -14.584 1.00 87.25 83 ASN A C 1
ATOM 638 O O . ASN A 1 83 ? 0.163 -5.469 -13.666 1.00 87.25 83 ASN A O 1
ATOM 642 N N . GLU A 1 84 ? 0.582 -4.997 -15.799 1.00 84.06 84 GLU A N 1
ATOM 643 C CA . GLU A 1 84 ? -0.789 -4.588 -16.110 1.00 84.06 84 GLU A CA 1
ATOM 644 C C . GLU A 1 84 ? -1.812 -5.708 -15.919 1.00 84.06 84 GLU A C 1
ATOM 646 O O . GLU A 1 84 ? -2.888 -5.468 -15.370 1.00 84.06 84 GLU A O 1
ATOM 651 N N . ASN A 1 85 ? -1.469 -6.931 -16.320 1.00 87.44 85 ASN A N 1
ATOM 652 C CA . ASN A 1 85 ? -2.405 -8.051 -16.304 1.00 87.44 85 ASN A CA 1
ATOM 653 C C . ASN A 1 85 ? -2.516 -8.749 -14.947 1.00 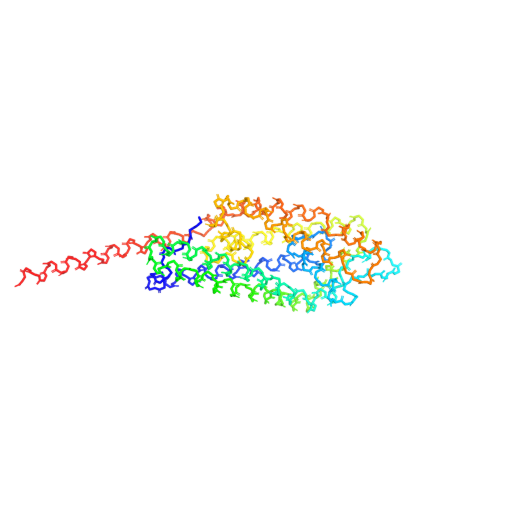87.44 85 ASN A C 1
ATOM 655 O O . ASN A 1 85 ? -3.571 -9.309 -14.652 1.00 87.44 85 ASN A O 1
ATOM 659 N N . TYR A 1 86 ? -1.463 -8.726 -14.123 1.00 91.25 86 TYR A N 1
ATOM 660 C CA . TYR A 1 86 ? -1.395 -9.568 -12.924 1.00 91.25 86 TYR A CA 1
ATOM 661 C C . TYR A 1 86 ? -1.194 -8.802 -11.615 1.00 91.25 86 TYR A C 1
ATOM 663 O O . TYR A 1 86 ? -1.504 -9.348 -10.555 1.00 91.25 86 TYR A O 1
ATOM 671 N N . TYR A 1 87 ? -0.741 -7.544 -11.635 1.00 91.19 87 TYR A N 1
ATOM 672 C CA . TYR A 1 87 ? -0.429 -6.810 -10.402 1.00 91.19 87 TYR A CA 1
ATOM 673 C C . TYR A 1 87 ? -1.607 -6.735 -9.427 1.00 91.19 87 TYR A C 1
ATOM 675 O O . TYR A 1 87 ? -1.453 -7.017 -8.241 1.00 91.19 87 TYR A O 1
ATOM 683 N N . TYR A 1 88 ? -2.803 -6.398 -9.913 1.00 91.12 88 TYR A N 1
ATOM 684 C CA . TYR A 1 88 ? -3.992 -6.249 -9.067 1.00 91.12 88 TYR A CA 1
ATOM 685 C C . TYR A 1 88 ? -4.430 -7.582 -8.437 1.00 91.12 88 TYR A C 1
ATOM 687 O O . TYR A 1 88 ? -4.862 -7.602 -7.283 1.00 91.12 88 TYR A O 1
ATOM 695 N N . LEU A 1 89 ? -4.275 -8.698 -9.159 1.00 91.88 89 LEU A N 1
ATOM 696 C CA . LEU A 1 89 ? -4.566 -10.037 -8.649 1.00 91.88 89 LEU A CA 1
ATOM 697 C C . LEU A 1 89 ? -3.587 -10.412 -7.533 1.00 91.88 89 LEU A C 1
ATOM 699 O O . LEU A 1 89 ? -4.003 -10.883 -6.476 1.00 91.88 89 LEU A O 1
ATOM 703 N N . TYR A 1 90 ? -2.295 -10.157 -7.737 1.00 93.81 90 TYR A N 1
ATOM 704 C CA . TYR A 1 90 ? -1.269 -10.442 -6.735 1.00 93.81 90 TYR A CA 1
ATOM 705 C C . TYR A 1 90 ? -1.342 -9.495 -5.534 1.00 93.81 90 TYR A C 1
ATOM 707 O O . TYR A 1 90 ? -1.107 -9.932 -4.410 1.00 93.81 90 TYR A O 1
ATOM 715 N N . LEU A 1 91 ? -1.751 -8.238 -5.728 1.00 93.12 91 LEU A N 1
ATOM 716 C CA . LEU A 1 91 ? -2.082 -7.315 -4.640 1.00 93.12 91 LEU A CA 1
ATOM 717 C C . LEU A 1 91 ? -3.249 -7.852 -3.799 1.00 93.12 91 LEU A C 1
ATOM 719 O O . LEU A 1 91 ? -3.172 -7.857 -2.571 1.00 93.12 91 LEU A O 1
ATOM 723 N N . MET A 1 92 ? -4.311 -8.339 -4.449 1.00 93.50 92 MET A N 1
ATOM 724 C CA . MET A 1 92 ? -5.455 -8.951 -3.768 1.00 93.50 92 MET A CA 1
ATOM 725 C C . MET A 1 92 ? -5.037 -10.204 -2.989 1.00 93.50 92 MET A C 1
ATOM 727 O O . MET A 1 92 ? -5.395 -10.340 -1.822 1.00 93.50 92 MET A O 1
ATOM 731 N N . LEU A 1 93 ? -4.236 -11.085 -3.598 1.00 93.56 93 LEU A N 1
ATOM 732 C CA . LEU A 1 93 ? -3.695 -12.285 -2.954 1.00 93.56 93 LEU A CA 1
ATOM 733 C C . LEU A 1 93 ? -2.815 -11.928 -1.746 1.00 93.56 93 LEU A C 1
ATOM 735 O O . LEU A 1 93 ? -2.934 -12.533 -0.681 1.00 93.56 93 LEU A O 1
ATOM 739 N N . PHE A 1 94 ? -1.956 -10.919 -1.882 1.00 93.75 94 PHE A N 1
ATOM 740 C CA . PHE A 1 94 ? -1.110 -10.437 -0.797 1.00 93.75 94 PHE A CA 1
ATOM 741 C C . PHE A 1 94 ? -1.948 -9.881 0.365 1.00 93.75 94 PHE A C 1
ATOM 743 O O . PHE A 1 94 ? -1.727 -10.232 1.525 1.00 93.75 94 PHE A O 1
ATOM 750 N N . TYR A 1 95 ? -2.968 -9.072 0.069 1.00 93.44 95 TYR A N 1
ATOM 751 C CA . TYR A 1 95 ? -3.913 -8.587 1.076 1.00 93.44 95 TYR A CA 1
ATOM 752 C C . TYR A 1 95 ? -4.750 -9.700 1.702 1.00 93.44 95 TYR A C 1
ATOM 754 O O . TYR A 1 95 ? -5.032 -9.625 2.897 1.00 93.44 95 TYR A O 1
ATOM 762 N N . PHE A 1 96 ? -5.080 -10.751 0.954 1.00 94.56 96 PHE A N 1
ATOM 763 C CA . PHE A 1 96 ? -5.723 -11.942 1.495 1.00 94.56 96 PHE A CA 1
ATOM 764 C C . PHE A 1 96 ? -4.819 -12.658 2.507 1.00 94.56 96 PHE A C 1
ATOM 766 O O . PHE A 1 96 ? -5.270 -12.982 3.603 1.00 94.56 96 PHE A O 1
ATOM 773 N N . ILE A 1 97 ? -3.526 -12.828 2.209 1.00 94.00 97 ILE A N 1
ATOM 774 C CA . ILE A 1 97 ? -2.557 -13.401 3.159 1.00 94.00 97 ILE A CA 1
ATOM 775 C C . ILE A 1 97 ? -2.472 -12.544 4.429 1.00 94.00 97 ILE A C 1
ATOM 777 O O . ILE A 1 97 ? -2.546 -13.077 5.538 1.00 94.00 97 ILE A O 1
ATOM 781 N N . LEU A 1 98 ? -2.374 -11.217 4.296 1.00 94.12 98 LEU A N 1
ATOM 782 C CA . LEU A 1 98 ? -2.381 -10.319 5.456 1.00 94.12 98 LEU A CA 1
ATOM 783 C C . LEU A 1 98 ? -3.682 -10.432 6.257 1.00 94.12 98 LEU A C 1
ATOM 785 O O . LEU A 1 98 ? -3.633 -10.472 7.485 1.00 94.12 98 LEU A O 1
ATOM 789 N N . LEU A 1 99 ? -4.831 -10.544 5.589 1.00 94.19 99 LEU A N 1
ATOM 790 C CA . LEU A 1 99 ? -6.128 -10.737 6.234 1.00 94.19 99 LEU A CA 1
ATOM 791 C C . LEU A 1 99 ? -6.172 -12.032 7.059 1.00 94.19 99 LEU A C 1
ATOM 793 O O . LEU A 1 99 ? -6.740 -12.025 8.149 1.00 94.19 99 LEU A O 1
ATOM 797 N N . LEU A 1 100 ? -5.541 -13.122 6.609 1.00 95.19 100 LEU A N 1
ATOM 798 C CA . LEU A 1 100 ? -5.437 -14.349 7.409 1.00 95.19 100 LEU A CA 1
ATOM 799 C C . LEU A 1 100 ? -4.692 -14.100 8.729 1.00 95.19 100 LEU A C 1
ATOM 801 O O . LEU A 1 100 ? -5.138 -14.560 9.783 1.00 95.19 100 LEU A O 1
ATOM 805 N N . PHE A 1 101 ? -3.609 -13.315 8.703 1.00 94.81 101 PHE A N 1
ATOM 806 C CA . PHE A 1 101 ? -2.914 -12.893 9.923 1.00 94.81 101 PHE A CA 1
ATOM 807 C C . PHE A 1 101 ? -3.762 -11.951 10.786 1.00 94.81 101 PHE A C 1
ATOM 809 O O . PHE A 1 101 ? -3.756 -12.098 12.010 1.00 94.81 101 PHE A O 1
ATOM 816 N N . VAL A 1 102 ? -4.530 -11.031 10.181 1.00 93.88 102 VAL A N 1
ATOM 817 C CA . VAL A 1 102 ? -5.489 -10.183 10.914 1.00 93.88 102 VAL A CA 1
ATOM 818 C C . VAL A 1 102 ? -6.476 -11.070 11.665 1.00 93.88 102 VAL A C 1
ATOM 820 O O . VAL A 1 102 ? -6.591 -10.952 12.881 1.00 93.88 102 VAL A O 1
ATOM 823 N N . ILE A 1 103 ? -7.139 -12.000 10.971 1.00 94.12 103 ILE A N 1
ATOM 824 C CA . ILE A 1 103 ? -8.122 -12.914 11.562 1.00 94.12 103 ILE A CA 1
ATOM 825 C C . ILE A 1 103 ? -7.483 -13.717 12.697 1.00 94.12 103 ILE A C 1
ATOM 827 O O . ILE A 1 103 ? -8.052 -13.778 13.787 1.00 94.12 103 ILE A O 1
ATOM 831 N N . LEU A 1 104 ? -6.288 -14.276 12.484 1.00 95.06 104 LEU A N 1
ATOM 832 C CA . LEU A 1 104 ? -5.560 -15.019 13.510 1.00 95.06 104 LEU A CA 1
ATOM 833 C C . LEU A 1 104 ? -5.328 -14.167 14.768 1.00 95.06 104 LEU A C 1
ATOM 835 O O . LEU A 1 104 ? -5.693 -14.582 15.871 1.00 95.06 104 LEU A O 1
ATOM 839 N N . PHE A 1 105 ? -4.758 -12.967 14.630 1.00 94.00 105 PHE A N 1
ATOM 840 C CA . PHE A 1 105 ? -4.463 -12.113 15.783 1.00 94.00 105 PHE A CA 1
ATOM 841 C C . PHE A 1 105 ? -5.712 -11.571 16.456 1.00 94.00 105 PHE A C 1
ATOM 843 O O . PHE A 1 105 ? -5.776 -11.540 17.688 1.00 94.00 105 PHE A O 1
ATOM 850 N N . THR A 1 106 ? -6.719 -11.198 15.673 1.00 91.69 106 THR A N 1
ATOM 851 C CA . THR A 1 106 ? -8.005 -10.747 16.186 1.00 91.69 106 THR A CA 1
ATOM 852 C C . THR A 1 106 ? -8.680 -11.848 16.991 1.00 91.69 106 THR A C 1
ATOM 854 O O . THR A 1 106 ? -9.098 -11.590 18.117 1.00 91.69 106 THR A O 1
ATOM 857 N N . VAL A 1 107 ? -8.722 -13.088 16.493 1.00 93.19 107 VAL A N 1
ATOM 858 C CA . VAL A 1 107 ? -9.284 -14.229 17.232 1.00 93.19 107 VAL A CA 1
ATOM 859 C C . VAL A 1 107 ? -8.521 -14.457 18.537 1.00 93.19 107 VAL A C 1
ATOM 861 O O . VAL A 1 107 ? -9.144 -14.540 19.598 1.00 93.19 107 VAL A O 1
ATOM 864 N N . LEU A 1 108 ? -7.185 -14.486 18.501 1.00 93.38 108 LEU A N 1
ATOM 865 C CA . LEU A 1 108 ? -6.363 -14.657 19.705 1.00 93.38 108 LEU A CA 1
ATOM 866 C C . LEU A 1 108 ? -6.601 -13.537 20.731 1.00 93.38 108 LEU A C 1
ATOM 868 O O . LEU A 1 108 ? -6.752 -13.810 21.928 1.00 93.38 108 LEU A O 1
ATOM 872 N N . ARG A 1 109 ? -6.691 -12.278 20.280 1.00 90.25 109 ARG A N 1
ATOM 873 C CA . ARG A 1 109 ? -6.968 -11.122 21.144 1.00 90.25 109 ARG A CA 1
ATOM 874 C C . ARG A 1 109 ? -8.364 -11.220 21.744 1.00 90.25 109 ARG A C 1
ATOM 876 O O . ARG A 1 109 ? -8.506 -11.104 22.961 1.00 90.25 109 ARG A O 1
ATOM 883 N N . CYS A 1 110 ? -9.376 -11.483 20.920 1.00 90.56 110 CYS A N 1
ATOM 884 C CA . CYS A 1 110 ? -10.760 -11.631 21.354 1.00 90.56 110 CYS A CA 1
ATOM 885 C C . CYS A 1 110 ? -10.906 -12.746 22.384 1.00 90.56 110 CYS A C 1
ATOM 887 O O . CYS A 1 110 ? -11.539 -12.527 23.411 1.00 90.56 110 CYS A O 1
ATOM 889 N N . LEU A 1 111 ? -10.282 -13.910 22.176 1.00 90.94 111 LEU A N 1
ATOM 890 C CA . LEU A 1 111 ? -10.298 -15.000 23.153 1.00 90.94 111 LEU A CA 1
ATOM 891 C C . LEU A 1 111 ? -9.667 -14.577 24.486 1.00 90.94 111 LEU A C 1
ATOM 893 O O . LEU A 1 111 ? -10.222 -14.866 25.549 1.00 90.94 111 LEU A O 1
ATOM 897 N N . ARG A 1 112 ? -8.530 -13.868 24.449 1.00 89.88 112 ARG A N 1
ATOM 898 C CA . ARG A 1 112 ? -7.847 -13.378 25.657 1.00 89.88 112 ARG A CA 1
ATOM 899 C C . ARG A 1 112 ? -8.693 -12.365 26.423 1.00 89.88 112 ARG A C 1
ATOM 901 O O . ARG A 1 112 ? -8.768 -12.445 27.648 1.00 89.88 112 ARG A O 1
ATOM 908 N N . GLU A 1 113 ? -9.293 -11.406 25.728 1.00 89.06 113 GLU A N 1
ATOM 909 C CA . GLU A 1 113 ? -10.087 -10.347 26.353 1.00 89.06 113 GLU A CA 1
ATOM 910 C C . GLU A 1 113 ? -11.448 -10.857 26.818 1.00 89.06 113 GLU A C 1
ATOM 912 O O . GLU A 1 113 ? -11.813 -10.630 27.968 1.00 89.06 113 GLU A O 1
ATOM 917 N N . TYR A 1 114 ? -12.146 -11.642 25.997 1.00 90.19 114 TYR A N 1
ATOM 918 C CA . TYR A 1 114 ? -13.437 -12.229 26.349 1.00 90.19 114 TYR A CA 1
ATOM 919 C C . TYR A 1 114 ? -13.345 -13.130 27.583 1.00 90.19 114 TYR A C 1
ATOM 921 O O . TYR A 1 114 ? -14.233 -13.113 28.434 1.00 90.19 114 TYR A O 1
ATOM 929 N N . ARG A 1 115 ? -12.251 -13.888 27.747 1.00 90.44 115 ARG A N 1
ATOM 930 C CA . ARG A 1 115 ? -12.025 -14.672 28.974 1.00 90.44 115 ARG A CA 1
ATOM 931 C C . ARG A 1 115 ? -11.952 -13.797 30.228 1.00 90.44 115 ARG A C 1
ATOM 933 O O . ARG A 1 115 ? -12.394 -14.255 31.277 1.00 90.44 115 ARG A O 1
ATOM 940 N N . LYS A 1 116 ? -11.430 -12.570 30.119 1.00 91.19 116 LYS A N 1
ATOM 941 C CA . LYS A 1 116 ? -11.266 -11.631 31.239 1.00 91.19 116 LYS A CA 1
ATOM 942 C C . LYS A 1 116 ? -12.520 -10.806 31.515 1.00 91.19 116 LYS A C 1
ATOM 944 O O . LYS A 1 116 ? -12.878 -10.638 32.671 1.00 91.19 116 LYS A O 1
ATOM 949 N N . THR A 1 117 ? -13.163 -10.276 30.477 1.00 90.25 117 THR A N 1
ATOM 950 C CA . THR A 1 117 ? -14.264 -9.308 30.618 1.00 90.25 117 THR A CA 1
ATOM 951 C C . THR A 1 117 ? -15.647 -9.925 30.439 1.00 90.25 117 THR A C 1
ATOM 953 O O . THR A 1 117 ? -16.626 -9.334 30.878 1.00 90.25 117 THR A O 1
ATOM 956 N N . LYS A 1 118 ? -15.743 -11.088 29.773 1.00 88.81 118 LYS A N 1
ATOM 957 C CA . LYS A 1 118 ? -16.998 -11.710 29.302 1.00 88.81 118 LYS A CA 1
ATOM 958 C C . LYS A 1 118 ? -17.848 -10.803 28.401 1.00 88.81 118 LYS A C 1
ATOM 960 O O . LYS A 1 118 ? -19.013 -11.105 28.140 1.00 88.81 118 LYS A O 1
ATOM 965 N N . ASP A 1 119 ? -17.251 -9.740 27.866 1.00 84.12 119 ASP A N 1
ATOM 966 C CA . ASP A 1 119 ? -17.929 -8.758 27.030 1.00 84.12 119 ASP A CA 1
ATOM 967 C C . ASP A 1 119 ? -18.046 -9.246 25.577 1.00 84.12 119 ASP A C 1
ATOM 969 O O . ASP A 1 119 ? -17.053 -9.394 24.860 1.00 84.12 119 ASP A O 1
ATOM 973 N N . ARG A 1 120 ? -19.284 -9.490 25.132 1.00 82.56 120 ARG A N 1
ATOM 974 C CA . ARG A 1 120 ? -19.593 -9.924 23.759 1.00 82.56 120 ARG A CA 1
ATOM 975 C C . ARG A 1 120 ? -19.380 -8.813 22.727 1.00 82.56 120 ARG A C 1
ATOM 977 O O . ARG A 1 120 ? -19.255 -9.109 21.537 1.00 82.56 120 ARG A O 1
ATOM 984 N N . GLU A 1 121 ? -19.309 -7.552 23.147 1.00 81.56 121 GLU A N 1
ATOM 985 C CA . GLU A 1 121 ? -19.115 -6.419 22.242 1.00 81.56 121 GLU A CA 1
ATOM 986 C C . GLU A 1 121 ? -17.753 -6.483 21.530 1.00 81.56 121 GLU A C 1
ATOM 988 O O . GLU A 1 121 ? -17.627 -6.103 20.365 1.00 81.56 121 GLU A O 1
ATOM 993 N N . ILE A 1 122 ? -16.746 -7.057 22.193 1.00 83.12 122 ILE A N 1
ATOM 994 C CA . ILE A 1 122 ? -15.394 -7.256 21.653 1.00 83.12 122 ILE A CA 1
ATOM 995 C C . ILE A 1 122 ? -15.429 -8.117 20.382 1.00 83.12 122 ILE A C 1
ATOM 997 O O . ILE A 1 122 ? -14.743 -7.813 19.406 1.00 83.12 122 ILE A O 1
ATOM 1001 N N . ILE A 1 123 ? -16.276 -9.152 20.362 1.00 83.88 123 ILE A N 1
ATOM 1002 C CA . ILE A 1 123 ? -16.453 -10.042 19.205 1.00 83.88 123 ILE A CA 1
ATOM 1003 C C . ILE A 1 123 ? -17.098 -9.276 18.046 1.00 83.88 123 ILE A C 1
ATOM 1005 O O . ILE A 1 123 ? -16.661 -9.382 16.903 1.00 83.88 123 ILE A O 1
ATOM 1009 N N . SER A 1 124 ? -18.103 -8.449 18.339 1.00 81.56 124 SER A N 1
ATOM 1010 C CA . SER A 1 124 ? -18.786 -7.654 17.311 1.00 81.56 124 SER A CA 1
ATOM 1011 C C . SER A 1 124 ? -17.838 -6.646 16.653 1.00 81.56 124 SER A C 1
ATOM 1013 O O . SER A 1 124 ? -17.844 -6.495 15.434 1.00 81.56 124 SER A O 1
ATOM 1015 N N . ARG A 1 125 ? -16.974 -5.989 17.440 1.00 80.25 125 ARG A N 1
ATOM 1016 C CA . ARG A 1 125 ? -15.958 -5.058 16.917 1.00 80.25 125 ARG A CA 1
ATOM 1017 C C . ARG A 1 125 ? -14.933 -5.763 16.028 1.00 80.25 125 ARG A C 1
ATOM 1019 O O . ARG A 1 125 ? -14.562 -5.221 14.992 1.00 80.25 125 ARG A O 1
ATOM 1026 N N . ALA A 1 126 ? -14.519 -6.968 16.410 1.00 85.06 126 ALA A N 1
ATOM 1027 C CA . ALA A 1 126 ? -13.632 -7.801 15.608 1.00 85.06 126 ALA A CA 1
ATOM 1028 C C . ALA A 1 126 ? -14.244 -8.190 14.257 1.00 85.06 126 ALA A C 1
ATOM 1030 O O . ALA A 1 126 ? -13.590 -8.044 13.230 1.00 85.06 126 ALA A O 1
ATOM 1031 N N . ILE A 1 127 ? -15.510 -8.617 14.241 1.00 86.56 127 ILE A N 1
ATOM 1032 C CA . ILE A 1 127 ? -16.217 -8.957 12.997 1.00 86.56 127 ILE A CA 1
ATOM 1033 C C . ILE A 1 127 ? -16.277 -7.743 12.063 1.00 86.56 127 ILE A C 1
ATOM 1035 O O . ILE A 1 127 ? -15.977 -7.862 10.880 1.00 86.56 127 ILE A O 1
ATOM 1039 N N . VAL A 1 128 ? -16.615 -6.563 12.591 1.00 84.25 128 VAL A N 1
ATOM 1040 C CA . VAL A 1 128 ? -16.668 -5.321 11.802 1.00 84.25 128 VAL A CA 1
ATOM 1041 C C . VAL A 1 128 ? -15.306 -4.963 11.208 1.00 84.25 128 VAL A C 1
ATOM 1043 O O . VAL A 1 128 ? -15.243 -4.576 10.044 1.00 84.25 128 VAL A O 1
ATOM 1046 N N . LEU A 1 129 ? -14.228 -5.100 11.986 1.00 85.69 129 LEU A N 1
ATOM 1047 C CA . LEU A 1 129 ? -12.861 -4.867 11.513 1.00 85.69 129 LEU A CA 1
ATOM 1048 C C . LEU A 1 129 ? -12.532 -5.789 10.333 1.00 85.69 129 LEU A C 1
ATOM 1050 O O . LEU A 1 129 ? -12.130 -5.305 9.279 1.00 85.69 129 LEU A O 1
ATOM 1054 N N . VAL A 1 130 ? -12.781 -7.093 10.485 1.00 89.25 130 VAL A N 1
ATOM 1055 C CA . VAL A 1 130 ? -12.509 -8.095 9.443 1.00 89.25 130 VAL A CA 1
ATOM 1056 C C . VAL A 1 130 ? -13.341 -7.833 8.186 1.00 89.25 130 VAL A C 1
ATOM 1058 O O . VAL A 1 130 ? -12.803 -7.875 7.085 1.00 89.25 130 VAL A O 1
ATOM 1061 N N . ILE A 1 131 ? -14.631 -7.503 8.323 1.00 89.38 131 ILE A N 1
ATOM 1062 C CA . ILE A 1 131 ? -15.484 -7.139 7.177 1.00 89.38 131 ILE A CA 1
ATOM 1063 C C . ILE A 1 131 ? -14.942 -5.893 6.468 1.00 89.38 131 ILE A C 1
ATOM 1065 O O . ILE A 1 131 ? -14.883 -5.864 5.241 1.00 89.38 131 ILE A O 1
ATOM 1069 N N . GLY A 1 132 ? -14.527 -4.873 7.223 1.00 88.00 132 GLY A N 1
ATOM 1070 C CA . GLY A 1 132 ? -13.918 -3.670 6.662 1.00 88.00 132 GLY A CA 1
ATOM 1071 C C . GLY A 1 132 ? -12.657 -3.980 5.856 1.00 88.00 132 GLY A C 1
ATOM 1072 O O . GLY A 1 132 ? -12.501 -3.486 4.741 1.00 88.00 132 GLY A O 1
ATOM 1073 N N . ASP A 1 133 ? -11.794 -4.850 6.376 1.00 89.12 133 ASP A N 1
ATOM 1074 C CA . ASP A 1 133 ? -10.576 -5.268 5.683 1.00 89.12 133 ASP A CA 1
ATOM 1075 C C . ASP A 1 133 ? -10.866 -6.119 4.439 1.00 89.12 133 ASP A C 1
ATOM 1077 O O . ASP A 1 133 ? -10.194 -5.938 3.426 1.00 89.12 133 ASP A O 1
ATOM 1081 N N . ILE A 1 134 ? -11.898 -6.972 4.465 1.00 92.38 134 ILE A N 1
ATOM 1082 C CA . ILE A 1 134 ? -12.377 -7.705 3.281 1.00 92.38 134 ILE A CA 1
ATOM 1083 C C . ILE A 1 134 ? -12.837 -6.727 2.196 1.00 92.38 134 ILE A C 1
ATOM 1085 O O . ILE A 1 134 ? -12.450 -6.869 1.039 1.00 92.38 134 ILE A O 1
ATOM 1089 N N . ILE A 1 135 ? -13.629 -5.709 2.551 1.00 91.56 135 ILE A N 1
ATOM 1090 C CA . ILE A 1 135 ? -14.070 -4.687 1.591 1.00 91.56 135 ILE A CA 1
ATOM 1091 C C . ILE A 1 135 ? -12.851 -3.995 0.973 1.00 91.56 135 ILE A C 1
ATOM 1093 O O . ILE A 1 135 ? -12.761 -3.875 -0.249 1.00 91.56 135 ILE A O 1
ATOM 1097 N N . LEU A 1 136 ? -11.884 -3.580 1.794 1.00 89.75 136 LEU A N 1
ATOM 1098 C CA . LEU A 1 136 ? -10.682 -2.904 1.306 1.00 89.75 136 LEU A CA 1
ATOM 1099 C C . LEU A 1 136 ? -9.778 -3.793 0.449 1.00 89.75 136 LEU A C 1
ATOM 1101 O O . LEU A 1 136 ? -9.178 -3.290 -0.501 1.00 89.75 136 LEU A O 1
ATOM 1105 N N . MET A 1 137 ? -9.719 -5.093 0.745 1.00 91.88 137 MET A N 1
ATOM 1106 C CA . MET A 1 137 ? -8.987 -6.080 -0.047 1.00 91.88 137 MET A CA 1
ATOM 1107 C C . MET A 1 137 ? -9.476 -6.128 -1.499 1.00 91.88 137 MET A C 1
ATOM 1109 O O . MET A 1 137 ? -8.655 -6.304 -2.393 1.00 91.88 137 MET A O 1
ATOM 1113 N N . PHE A 1 138 ? -10.775 -5.936 -1.747 1.00 93.00 138 PHE A N 1
ATOM 1114 C CA . PHE A 1 138 ? -11.334 -5.904 -3.103 1.00 93.00 138 PHE A CA 1
ATOM 1115 C C . PHE A 1 138 ? -11.338 -4.502 -3.718 1.00 93.00 138 PHE A C 1
ATOM 1117 O O . PHE A 1 138 ? -11.007 -4.337 -4.891 1.00 93.00 138 PHE A O 1
ATOM 1124 N N . VAL A 1 139 ? -11.692 -3.476 -2.939 1.00 92.94 139 VAL A N 1
ATOM 1125 C CA . VAL A 1 139 ? -11.875 -2.115 -3.465 1.00 92.94 139 VAL A CA 1
ATOM 1126 C C . VAL A 1 139 ? -10.556 -1.478 -3.909 1.00 92.94 139 VAL A C 1
ATOM 1128 O O . VAL A 1 139 ? -10.535 -0.789 -4.927 1.00 92.94 139 VAL A O 1
ATOM 1131 N N . GLY A 1 140 ? -9.450 -1.721 -3.196 1.00 90.81 140 GLY A N 1
ATOM 1132 C CA . GLY A 1 140 ? -8.134 -1.203 -3.588 1.00 90.81 140 GLY A CA 1
ATOM 1133 C C . GLY A 1 140 ? -7.706 -1.667 -4.991 1.00 90.81 140 GLY A C 1
ATOM 1134 O O . GLY A 1 140 ? -7.514 -0.822 -5.870 1.00 90.81 140 GLY A O 1
ATOM 1135 N N . PRO A 1 141 ? -7.609 -2.989 -5.235 1.00 92.25 141 PRO A N 1
ATOM 1136 C CA . PRO A 1 141 ? -7.336 -3.542 -6.562 1.00 92.25 141 PRO A CA 1
ATOM 1137 C C . PRO A 1 141 ? -8.339 -3.104 -7.637 1.00 92.25 141 PRO A C 1
ATOM 1139 O O . PRO A 1 141 ? -7.929 -2.795 -8.753 1.00 92.25 141 PRO A O 1
ATOM 1142 N N . LEU A 1 142 ? -9.633 -3.011 -7.305 1.00 94.19 142 LEU A N 1
ATOM 1143 C CA . LEU A 1 142 ? -10.658 -2.545 -8.244 1.00 94.19 142 LEU A CA 1
ATOM 1144 C C . LEU A 1 142 ? -10.391 -1.110 -8.725 1.00 94.19 142 LEU A C 1
ATOM 1146 O O . LEU A 1 142 ? -10.477 -0.836 -9.919 1.00 94.19 142 LEU A O 1
ATOM 1150 N N . PHE A 1 143 ? -10.045 -0.184 -7.826 1.00 95.38 143 PHE A N 1
ATOM 1151 C CA . PHE A 1 143 ? -9.731 1.190 -8.228 1.00 95.38 143 PHE A CA 1
ATOM 1152 C C . PHE A 1 143 ? -8.461 1.279 -9.076 1.00 95.38 143 PHE A C 1
ATOM 1154 O O . PHE A 1 143 ? -8.433 2.045 -10.038 1.00 95.38 143 PHE A O 1
ATOM 1161 N N . LEU A 1 144 ? -7.449 0.452 -8.798 1.00 92.56 144 LEU A N 1
ATOM 1162 C CA . LEU A 1 144 ? -6.283 0.336 -9.679 1.00 92.56 144 LEU A CA 1
ATOM 1163 C C . LEU A 1 144 ? -6.666 -0.147 -11.080 1.00 92.56 144 LEU A C 1
ATOM 1165 O O . LEU A 1 144 ? -6.171 0.404 -12.060 1.00 92.56 144 LEU A O 1
ATOM 1169 N N . GLN A 1 145 ? -7.564 -1.130 -11.183 1.00 91.81 145 GLN A N 1
ATOM 1170 C CA . GLN A 1 145 ? -8.055 -1.635 -12.467 1.00 91.81 145 GLN A CA 1
ATOM 1171 C C . GLN A 1 145 ? -8.857 -0.575 -13.238 1.00 91.81 145 GLN A C 1
ATOM 1173 O O . GLN A 1 145 ? -8.735 -0.462 -14.456 1.00 91.81 145 GLN A O 1
ATOM 1178 N N . ILE A 1 146 ? -9.642 0.245 -12.538 1.00 93.75 146 ILE A N 1
ATOM 1179 C CA . ILE A 1 146 ? -10.351 1.373 -13.150 1.00 93.75 146 ILE A CA 1
ATOM 1180 C C . ILE A 1 146 ? -9.349 2.383 -13.729 1.00 93.75 146 ILE A C 1
ATOM 1182 O O . ILE A 1 146 ? -9.463 2.754 -14.897 1.00 93.75 146 ILE A O 1
ATOM 1186 N N . HIS A 1 147 ? -8.333 2.787 -12.957 1.00 94.12 147 HIS A N 1
ATOM 1187 C CA . HIS A 1 147 ? -7.284 3.696 -13.444 1.00 94.12 147 HIS A CA 1
ATOM 1188 C C . HIS A 1 147 ? -6.482 3.100 -14.600 1.00 94.12 147 HIS A C 1
ATOM 1190 O O . HIS A 1 147 ? -6.172 3.816 -15.548 1.00 94.12 147 HIS A O 1
ATOM 1196 N N . GLN A 1 148 ? -6.200 1.795 -14.559 1.00 89.19 148 GLN A N 1
ATOM 1197 C CA . GLN A 1 148 ? -5.568 1.061 -15.656 1.00 89.19 148 GLN A CA 1
ATOM 1198 C C . GLN A 1 148 ? -6.342 1.238 -16.966 1.00 89.19 148 GLN A C 1
ATOM 1200 O O . GLN A 1 148 ? -5.744 1.620 -17.969 1.00 89.19 148 GLN A O 1
ATOM 1205 N N . GLY A 1 149 ? -7.662 1.026 -16.948 1.00 89.06 149 GLY A N 1
ATOM 1206 C CA . GLY A 1 149 ? -8.499 1.186 -18.140 1.00 89.06 149 GLY A CA 1
ATOM 1207 C C . GLY A 1 149 ? -8.446 2.608 -18.711 1.00 89.06 149 GLY A C 1
ATOM 1208 O O . GLY A 1 149 ? -8.293 2.786 -19.919 1.00 89.06 149 GLY A O 1
ATOM 1209 N N . TYR A 1 150 ? -8.487 3.633 -17.851 1.00 90.81 150 TYR A N 1
ATOM 1210 C CA . TYR A 1 150 ? -8.352 5.030 -18.287 1.00 90.81 150 TYR A CA 1
ATOM 1211 C C . TYR A 1 150 ? -6.962 5.358 -18.847 1.00 90.81 150 TYR A C 1
ATOM 1213 O O . TYR A 1 150 ? -6.845 6.084 -19.836 1.00 90.81 150 TYR A O 1
ATOM 1221 N N . PHE A 1 151 ? -5.899 4.850 -18.222 1.00 91.19 151 PHE A N 1
ATOM 1222 C CA . PHE A 1 151 ? -4.519 5.131 -18.623 1.00 91.19 151 PHE A CA 1
ATOM 1223 C C . PHE A 1 151 ? -4.156 4.461 -19.950 1.00 91.19 151 PHE A C 1
ATOM 1225 O O . PHE A 1 151 ? -3.461 5.077 -20.757 1.00 91.19 151 PHE A O 1
ATOM 1232 N N . GLN A 1 152 ? -4.659 3.246 -20.195 1.00 86.88 152 GLN A N 1
ATOM 1233 C CA . GLN A 1 152 ? -4.531 2.570 -21.488 1.00 86.88 152 GLN A CA 1
ATOM 1234 C C . GLN A 1 152 ? -5.286 3.327 -22.584 1.00 86.88 152 GLN A C 1
ATOM 1236 O O . GLN A 1 152 ? -4.718 3.624 -23.628 1.00 86.88 152 GLN A O 1
ATOM 1241 N N . TYR A 1 153 ? -6.542 3.712 -22.334 1.00 88.06 153 TYR A N 1
ATOM 1242 C CA . TYR A 1 153 ? -7.349 4.432 -23.326 1.00 88.06 153 TYR A CA 1
ATOM 1243 C C . TYR A 1 153 ? -6.754 5.797 -23.713 1.00 88.06 153 TYR A C 1
ATOM 1245 O O . TYR A 1 153 ? -6.852 6.221 -24.860 1.00 88.06 153 TYR A O 1
ATOM 1253 N N . SER A 1 154 ? -6.138 6.497 -22.757 1.00 90.69 154 SER A N 1
ATOM 1254 C CA . SER A 1 154 ? -5.569 7.837 -22.968 1.00 90.69 154 SER A CA 1
ATOM 1255 C C . SER A 1 154 ? -4.138 7.849 -23.520 1.00 90.69 154 SER A C 1
ATOM 1257 O O . SER A 1 154 ? -3.633 8.928 -23.823 1.00 90.69 154 SER A O 1
ATOM 1259 N N . GLY A 1 155 ? -3.459 6.698 -23.613 1.00 88.94 155 GLY A N 1
ATOM 1260 C CA . GLY A 1 155 ? -2.028 6.618 -23.949 1.00 88.94 155 GLY A CA 1
ATOM 1261 C C . GLY A 1 155 ? -1.089 7.131 -22.845 1.00 88.94 155 GLY A C 1
ATOM 1262 O O . GLY A 1 155 ? 0.128 7.184 -23.025 1.00 88.94 155 GLY A O 1
ATOM 1263 N N . PHE A 1 156 ? -1.621 7.506 -21.675 1.00 90.19 156 PHE A N 1
ATOM 1264 C CA . PHE A 1 156 ? -0.811 8.001 -20.560 1.00 90.19 156 PHE A CA 1
ATOM 1265 C C . PHE A 1 156 ? 0.096 6.907 -19.977 1.00 90.19 156 PHE A C 1
ATOM 1267 O O . PHE A 1 156 ? 1.208 7.194 -19.536 1.00 90.19 156 PHE A O 1
ATOM 1274 N N . GLN A 1 157 ? -0.347 5.646 -20.029 1.00 88.62 157 GLN A N 1
ATOM 1275 C CA . GLN A 1 157 ? 0.464 4.490 -19.640 1.00 88.62 157 GLN A CA 1
ATOM 1276 C C . GLN A 1 157 ? 1.725 4.367 -20.511 1.00 88.62 157 GLN A C 1
ATOM 1278 O O . GLN A 1 157 ? 2.825 4.255 -19.970 1.00 88.62 157 GLN A O 1
ATOM 1283 N N . ASP A 1 158 ? 1.582 4.463 -21.835 1.00 89.75 158 ASP A N 1
ATOM 1284 C CA . ASP A 1 158 ? 2.705 4.370 -22.777 1.00 89.75 158 ASP A CA 1
ATOM 1285 C C . ASP A 1 158 ? 3.705 5.507 -22.561 1.00 89.75 158 ASP A C 1
ATOM 1287 O O . ASP A 1 158 ? 4.919 5.295 -22.570 1.00 89.75 158 ASP A O 1
ATOM 1291 N N . TRP A 1 159 ? 3.203 6.712 -22.273 1.00 91.38 159 TRP A N 1
ATOM 1292 C CA . TRP A 1 159 ? 4.050 7.845 -21.917 1.00 91.38 159 TRP A CA 1
ATOM 1293 C C . TRP A 1 159 ? 4.870 7.573 -20.644 1.00 91.38 159 TRP A C 1
ATOM 1295 O O . TRP A 1 159 ? 6.085 7.775 -20.655 1.00 91.38 159 TRP A O 1
ATOM 1305 N N . LEU A 1 160 ? 4.255 7.052 -19.575 1.00 90.75 160 LEU A N 1
ATOM 1306 C CA . LEU A 1 160 ? 4.965 6.697 -18.336 1.00 90.75 160 LEU A CA 1
ATOM 1307 C C . LEU A 1 160 ? 6.023 5.606 -18.564 1.00 90.75 160 LEU A C 1
ATOM 1309 O O . LEU A 1 160 ? 7.134 5.710 -18.041 1.00 90.75 160 LEU A O 1
ATOM 1313 N N . VAL A 1 161 ? 5.705 4.582 -19.363 1.00 87.94 161 VAL A N 1
ATOM 1314 C CA . VAL A 1 161 ? 6.654 3.516 -19.720 1.00 87.94 161 VAL A CA 1
ATOM 1315 C C . VAL A 1 161 ? 7.821 4.090 -20.522 1.00 87.94 161 VAL A C 1
ATOM 1317 O O . VAL A 1 161 ? 8.974 3.843 -20.168 1.00 87.94 161 VAL A O 1
ATOM 1320 N N . SER A 1 162 ? 7.551 4.926 -21.528 1.00 88.38 162 SER A N 1
ATOM 1321 C CA . SER A 1 162 ? 8.598 5.576 -22.326 1.00 88.38 162 SER A CA 1
ATOM 1322 C C . SER A 1 162 ? 9.520 6.452 -21.472 1.00 88.38 162 SER A C 1
ATOM 1324 O O . SER A 1 162 ? 10.737 6.449 -21.656 1.00 88.38 162 SER A O 1
ATOM 1326 N N . LEU A 1 163 ? 8.962 7.140 -20.470 1.00 88.38 163 LEU A N 1
ATOM 1327 C CA . LEU A 1 163 ? 9.722 7.948 -19.525 1.00 88.38 163 LEU A CA 1
ATOM 1328 C C . LEU A 1 163 ? 10.651 7.081 -18.661 1.00 88.38 163 LEU A C 1
ATOM 1330 O O . LEU A 1 163 ? 11.799 7.458 -18.444 1.00 88.38 163 LEU A O 1
ATOM 1334 N N . SER A 1 164 ? 10.186 5.903 -18.226 1.00 84.75 164 SER A N 1
ATOM 1335 C CA . SER A 1 164 ? 10.978 4.942 -17.435 1.00 84.75 164 SER A CA 1
ATOM 1336 C C . SER A 1 164 ? 12.128 4.283 -18.211 1.00 84.75 164 SER A C 1
ATOM 1338 O O . SER A 1 164 ? 13.081 3.764 -17.622 1.00 84.75 164 SER A O 1
ATOM 1340 N N . GLN A 1 165 ? 12.022 4.267 -19.541 1.00 84.44 165 GLN A N 1
ATOM 1341 C CA . GLN A 1 165 ? 12.999 3.680 -20.459 1.00 84.44 165 GLN A CA 1
ATOM 1342 C C . GLN A 1 165 ? 13.976 4.726 -21.014 1.00 84.44 165 GLN A C 1
ATOM 1344 O O . GLN A 1 165 ? 14.976 4.373 -21.637 1.00 84.44 165 GLN A O 1
ATOM 1349 N N . ASN A 1 166 ? 13.716 6.013 -20.779 1.00 81.50 166 ASN A N 1
ATOM 1350 C CA . ASN A 1 166 ? 14.553 7.101 -21.256 1.00 81.50 166 ASN A CA 1
ATOM 1351 C C . ASN A 1 166 ? 15.799 7.277 -20.369 1.00 81.50 166 ASN A C 1
ATOM 1353 O O . ASN A 1 166 ? 15.720 7.819 -19.268 1.00 81.50 166 ASN A O 1
ATOM 1357 N N . ASN A 1 167 ? 16.964 6.884 -20.888 1.00 75.75 167 ASN A N 1
ATOM 1358 C CA . ASN A 1 167 ? 18.245 6.923 -20.163 1.00 75.75 167 ASN A CA 1
ATOM 1359 C C . ASN A 1 167 ? 18.994 8.260 -20.276 1.00 75.75 167 ASN A C 1
ATOM 1361 O O . ASN A 1 167 ? 20.196 8.339 -20.026 1.00 75.75 167 ASN A O 1
ATOM 1365 N N . THR A 1 168 ? 18.312 9.327 -20.693 1.00 85.44 168 THR A N 1
ATOM 1366 C CA . THR A 1 168 ? 18.903 10.668 -20.697 1.00 85.44 168 THR A CA 1
ATOM 1367 C C . THR A 1 168 ? 18.817 11.304 -19.303 1.00 85.44 168 THR A C 1
ATOM 1369 O O . THR A 1 168 ? 17.849 11.068 -18.575 1.00 85.44 168 THR A O 1
ATOM 1372 N N . PRO A 1 169 ? 19.769 12.176 -18.914 1.00 83.88 169 PRO A N 1
ATOM 1373 C CA . PRO A 1 169 ? 19.695 12.897 -17.639 1.00 83.88 169 PRO A CA 1
ATOM 1374 C C . PRO A 1 169 ? 18.390 13.690 -17.455 1.00 83.88 169 PRO A C 1
ATOM 1376 O O . PRO A 1 169 ? 17.830 13.730 -16.360 1.00 83.88 169 PRO A O 1
ATOM 1379 N N . SER A 1 170 ? 17.874 14.294 -18.532 1.00 85.56 170 SER A N 1
ATOM 1380 C CA . SER A 1 170 ? 16.588 15.001 -18.533 1.00 85.56 170 SER A CA 1
ATOM 1381 C C . SER A 1 170 ? 15.400 14.050 -18.358 1.00 85.56 170 SER A C 1
ATOM 1383 O O . SER A 1 170 ? 14.480 14.372 -17.605 1.00 85.56 170 SER A O 1
ATOM 1385 N N . GLY A 1 171 ? 15.438 12.870 -18.988 1.00 84.94 171 GLY A N 1
ATOM 1386 C CA . GLY A 1 171 ? 14.458 11.800 -18.790 1.00 84.94 171 GLY A CA 1
ATOM 1387 C C . GLY A 1 171 ? 14.397 11.335 -17.336 1.00 84.94 171 GLY A C 1
ATOM 1388 O O . GLY A 1 171 ? 13.318 11.307 -16.742 1.00 84.94 171 GLY A O 1
ATOM 1389 N N . HIS A 1 172 ? 15.554 11.087 -16.716 1.00 83.56 172 HIS A N 1
ATOM 1390 C CA . HIS A 1 172 ? 15.625 10.717 -15.302 1.00 83.56 172 HIS A CA 1
ATOM 1391 C C . HIS A 1 172 ? 15.078 11.806 -14.374 1.00 83.56 172 HIS A C 1
ATOM 1393 O O . HIS A 1 172 ? 14.331 11.499 -13.445 1.00 83.56 172 HIS A O 1
ATOM 1399 N N . LEU A 1 173 ? 15.392 13.080 -14.628 1.00 87.38 173 LEU A N 1
ATOM 1400 C CA . LEU A 1 173 ? 14.863 14.186 -13.827 1.00 87.38 173 LEU A CA 1
ATOM 1401 C C . LEU A 1 173 ? 13.332 14.267 -13.921 1.00 87.38 173 LEU A C 1
ATOM 1403 O O . LEU A 1 173 ? 12.655 14.405 -12.901 1.00 87.38 173 LEU A O 1
ATOM 1407 N N . ALA A 1 174 ? 12.779 14.155 -15.131 1.00 89.12 174 ALA A N 1
ATOM 1408 C CA . ALA A 1 174 ? 11.336 14.151 -15.343 1.00 89.12 174 ALA A CA 1
ATOM 1409 C C . ALA A 1 174 ? 10.664 12.963 -14.633 1.00 89.12 174 ALA A C 1
ATOM 1411 O O . ALA A 1 174 ? 9.675 13.152 -13.927 1.00 89.12 174 ALA A O 1
ATOM 1412 N N . MET A 1 175 ? 11.244 11.765 -14.731 1.00 88.81 175 MET A N 1
ATOM 1413 C CA . MET A 1 175 ? 10.778 10.564 -14.032 1.00 88.81 175 MET A CA 1
ATOM 1414 C C . MET A 1 175 ? 10.715 10.760 -12.509 1.00 88.81 175 MET A C 1
ATOM 1416 O O . MET A 1 175 ? 9.713 10.418 -11.881 1.00 88.81 175 MET A O 1
ATOM 1420 N N . VAL A 1 176 ? 11.746 11.367 -11.911 1.00 88.62 176 VAL A N 1
ATOM 1421 C CA . VAL A 1 176 ? 11.789 11.672 -10.471 1.00 88.62 176 VAL A CA 1
ATOM 1422 C C . VAL A 1 176 ? 10.686 12.657 -10.070 1.00 88.62 176 VAL A C 1
ATOM 1424 O O . VAL A 1 176 ? 10.018 12.447 -9.058 1.00 88.62 176 VAL A O 1
ATOM 1427 N N . TRP A 1 177 ? 10.437 13.707 -10.857 1.00 92.06 177 TRP A N 1
ATOM 1428 C CA . TRP A 1 177 ? 9.362 14.664 -10.566 1.00 92.06 177 TRP A CA 1
ATOM 1429 C C . TRP A 1 177 ? 7.971 14.042 -10.653 1.00 92.06 177 TRP A C 1
ATOM 1431 O O . TRP A 1 177 ? 7.141 14.273 -9.770 1.00 92.06 177 TRP A O 1
ATOM 1441 N N . VAL A 1 178 ? 7.726 13.221 -11.679 1.00 94.25 178 VAL A N 1
ATOM 1442 C CA . VAL A 1 178 ? 6.465 12.481 -11.812 1.00 94.25 178 VAL A CA 1
ATOM 1443 C C . VAL A 1 178 ? 6.291 11.530 -10.627 1.00 94.25 178 VAL A C 1
ATOM 1445 O O . VAL A 1 178 ? 5.214 11.492 -10.032 1.00 94.25 178 VAL A O 1
ATOM 1448 N N . PHE A 1 179 ? 7.357 10.840 -10.211 1.00 92.38 179 PHE A N 1
ATOM 1449 C CA . PHE A 1 179 ? 7.346 9.997 -9.019 1.00 92.38 179 PHE A CA 1
ATOM 1450 C C . PHE A 1 179 ? 6.989 10.776 -7.751 1.00 92.38 179 PHE A C 1
ATOM 1452 O O . PHE A 1 179 ? 6.117 10.344 -7.002 1.00 92.38 179 PHE A O 1
ATOM 1459 N N . PHE A 1 180 ? 7.606 11.936 -7.506 1.00 92.56 180 PHE A N 1
ATOM 1460 C CA . PHE A 1 180 ? 7.285 12.754 -6.333 1.00 92.56 180 PHE A CA 1
ATOM 1461 C C . PHE A 1 180 ? 5.832 13.236 -6.343 1.00 92.56 180 PHE A C 1
ATOM 1463 O O . PHE A 1 180 ? 5.164 13.182 -5.308 1.00 92.56 180 PHE A O 1
ATOM 1470 N N . GLY A 1 181 ? 5.320 13.663 -7.500 1.00 94.62 181 GLY A N 1
ATOM 1471 C CA . GLY A 1 181 ? 3.913 14.034 -7.656 1.00 94.62 181 GLY A CA 1
ATOM 1472 C C . GLY A 1 181 ? 2.976 12.865 -7.345 1.00 94.62 181 GLY A C 1
ATOM 1473 O O . GLY A 1 181 ? 2.046 13.006 -6.549 1.00 94.62 181 GLY A O 1
ATOM 1474 N N . ALA A 1 182 ? 3.268 11.689 -7.903 1.00 94.88 182 ALA A N 1
ATOM 1475 C CA . ALA A 1 182 ? 2.527 10.456 -7.659 1.00 94.88 182 ALA A CA 1
ATOM 1476 C C . ALA A 1 182 ? 2.575 10.022 -6.184 1.00 94.88 182 ALA A C 1
ATOM 1478 O O . ALA A 1 182 ? 1.549 9.663 -5.607 1.00 94.88 182 ALA A O 1
ATOM 1479 N N . PHE A 1 183 ? 3.744 10.116 -5.550 1.00 93.56 183 PHE A N 1
ATOM 1480 C CA . PHE A 1 183 ? 3.955 9.815 -4.137 1.00 93.56 183 PHE A CA 1
ATOM 1481 C C . PHE A 1 183 ? 3.159 10.752 -3.219 1.00 93.56 183 PHE A C 1
ATOM 1483 O O . PHE A 1 183 ? 2.516 10.294 -2.271 1.00 93.56 183 PHE A O 1
ATOM 1490 N N . LEU A 1 184 ? 3.159 12.060 -3.493 1.00 95.62 184 LEU A N 1
ATOM 1491 C CA . LEU A 1 184 ? 2.376 13.028 -2.721 1.00 95.62 184 LEU A CA 1
ATOM 1492 C C . LEU A 1 184 ? 0.875 12.812 -2.905 1.00 95.62 184 LEU A C 1
ATOM 1494 O O . LEU A 1 184 ? 0.135 12.874 -1.924 1.00 95.62 184 LEU A O 1
ATOM 1498 N N . LEU A 1 185 ? 0.432 12.503 -4.127 1.00 96.50 185 LEU A N 1
ATOM 1499 C CA . LEU A 1 185 ? -0.958 12.158 -4.416 1.00 96.50 185 LEU A CA 1
ATOM 1500 C C . LEU A 1 185 ? -1.384 10.890 -3.664 1.00 96.50 185 LEU A C 1
ATOM 1502 O O . LEU A 1 185 ? -2.432 10.878 -3.016 1.00 96.50 185 LEU A O 1
ATOM 1506 N N . TYR A 1 186 ? -0.530 9.863 -3.674 1.00 94.88 186 TYR A N 1
ATOM 1507 C CA . TYR A 1 186 ? -0.708 8.650 -2.882 1.00 94.88 186 TYR A CA 1
ATOM 1508 C C . TYR A 1 186 ? -0.847 8.976 -1.387 1.00 94.88 186 TYR A C 1
ATOM 1510 O O . TYR A 1 186 ? -1.847 8.618 -0.760 1.00 94.88 186 TYR A O 1
ATOM 1518 N N . CYS A 1 187 ? 0.103 9.725 -0.817 1.00 94.50 187 CYS A N 1
ATOM 1519 C CA . CYS A 1 187 ? 0.090 10.101 0.598 1.00 94.50 187 CYS A CA 1
ATOM 1520 C C . CYS A 1 187 ? -1.128 10.950 0.973 1.00 94.50 187 CYS A C 1
ATOM 1522 O O . CYS A 1 187 ? -1.675 10.784 2.063 1.00 94.50 187 CYS A O 1
ATOM 1524 N N . PHE A 1 188 ? -1.575 11.836 0.084 1.00 95.81 188 PHE A N 1
ATOM 1525 C CA . PHE A 1 188 ? -2.787 12.622 0.279 1.00 95.81 188 PHE A CA 1
ATOM 1526 C C . PHE A 1 188 ? -4.031 11.726 0.320 1.00 95.81 188 PHE A C 1
ATOM 1528 O O . PHE A 1 188 ? -4.828 11.834 1.253 1.00 95.81 188 PHE A O 1
ATOM 1535 N N . GLY A 1 189 ? -4.165 10.784 -0.620 1.00 95.00 189 GLY A N 1
ATOM 1536 C CA . GLY A 1 189 ? -5.249 9.799 -0.617 1.00 95.00 189 GLY A CA 1
ATOM 1537 C C . GLY A 1 189 ? -5.272 8.953 0.661 1.00 95.00 189 GLY A C 1
ATOM 1538 O O . GLY A 1 189 ? -6.314 8.825 1.311 1.00 95.00 189 GLY A O 1
ATOM 1539 N N . VAL A 1 190 ? -4.106 8.461 1.099 1.00 92.06 190 VAL A N 1
ATOM 1540 C CA . VAL A 1 190 ? -3.974 7.735 2.374 1.00 92.06 190 VAL A CA 1
ATOM 1541 C C . VAL A 1 190 ? -4.325 8.633 3.564 1.00 92.06 190 VAL A C 1
ATOM 1543 O O . VAL A 1 190 ? -5.008 8.184 4.483 1.00 92.06 190 VAL A O 1
ATOM 1546 N N . ALA A 1 191 ? -3.931 9.908 3.564 1.00 92.12 191 ALA A N 1
ATOM 1547 C CA . ALA A 1 191 ? -4.295 10.846 4.624 1.00 92.12 191 ALA A CA 1
ATOM 1548 C C . ALA A 1 191 ? -5.814 11.071 4.700 1.00 92.12 191 ALA A C 1
ATOM 1550 O O . ALA A 1 191 ? -6.361 11.103 5.803 1.00 92.12 191 ALA A O 1
ATOM 1551 N N . VAL A 1 192 ? -6.509 11.162 3.560 1.00 92.38 192 VAL A N 1
ATOM 1552 C CA . VAL A 1 192 ? -7.980 11.236 3.496 1.00 92.38 192 VAL A CA 1
ATOM 1553 C C . VAL A 1 192 ? -8.617 9.956 4.045 1.00 92.38 192 VAL A C 1
ATOM 1555 O O . VAL A 1 192 ? -9.528 10.033 4.875 1.00 92.38 192 VAL A O 1
ATOM 1558 N N . LEU A 1 193 ? -8.103 8.783 3.659 1.00 90.44 193 LEU A N 1
ATOM 1559 C CA . LEU A 1 193 ? -8.556 7.493 4.185 1.00 90.44 193 LEU A CA 1
ATOM 1560 C C . LEU A 1 193 ? -8.387 7.420 5.708 1.00 90.44 193 LEU A C 1
ATOM 1562 O O . LEU A 1 193 ? -9.345 7.124 6.420 1.00 90.44 193 LEU A O 1
ATOM 1566 N N . VAL A 1 194 ? -7.208 7.754 6.232 1.00 86.81 194 VAL A N 1
ATOM 1567 C CA . VAL A 1 194 ? -6.936 7.772 7.679 1.00 86.81 194 VAL A CA 1
ATOM 1568 C C . VAL A 1 194 ? -7.819 8.803 8.389 1.00 86.81 194 VAL A C 1
ATOM 1570 O O . VAL A 1 194 ? -8.342 8.535 9.475 1.00 86.81 194 VAL A O 1
ATOM 1573 N N . TRP A 1 195 ? -8.041 9.969 7.775 1.00 86.62 195 TRP A N 1
ATOM 1574 C CA . TRP A 1 195 ? -8.916 11.009 8.315 1.00 86.62 195 TRP A CA 1
ATOM 1575 C C . TRP A 1 195 ? -10.378 10.561 8.408 1.00 86.62 195 TRP A C 1
ATOM 1577 O O . TRP A 1 195 ? -11.075 10.976 9.333 1.00 86.62 195 TRP A O 1
ATOM 1587 N N . SER A 1 196 ? -10.835 9.673 7.519 1.00 85.38 196 SER A N 1
ATOM 1588 C CA . SER A 1 196 ? -12.203 9.137 7.537 1.00 85.38 196 SER A CA 1
ATOM 1589 C C . SER A 1 196 ? -12.535 8.324 8.797 1.00 85.38 196 SER A C 1
ATOM 1591 O O . SER A 1 196 ? -13.692 8.298 9.225 1.00 85.38 196 SER A O 1
ATOM 1593 N N . LYS A 1 197 ? -11.527 7.680 9.410 1.00 79.25 197 LYS A N 1
ATOM 1594 C CA . LYS A 1 197 ? -11.649 6.811 10.597 1.00 79.25 197 LYS A CA 1
ATOM 1595 C C . LYS A 1 197 ? -12.654 5.657 10.447 1.00 79.25 197 LYS A C 1
ATOM 1597 O O . LYS A 1 197 ? -13.235 5.233 11.446 1.00 79.25 197 LYS A O 1
ATOM 1602 N N . VAL A 1 198 ? -12.889 5.170 9.226 1.00 78.56 198 VAL A N 1
ATOM 1603 C CA . VAL A 1 198 ? -13.807 4.035 8.983 1.00 78.56 198 VAL A CA 1
ATOM 1604 C C . VAL A 1 198 ? -13.061 2.716 8.886 1.00 78.56 198 VAL A C 1
ATOM 1606 O O . VAL A 1 198 ? -13.458 1.746 9.522 1.00 78.56 198 VAL A O 1
ATOM 1609 N N . PHE A 1 199 ? -11.976 2.693 8.114 1.00 79.81 199 PHE A N 1
ATOM 1610 C CA . PHE A 1 199 ? -11.250 1.474 7.790 1.00 79.81 199 PHE A CA 1
ATOM 1611 C C . PHE A 1 199 ? -9.749 1.657 8.027 1.00 79.81 199 PHE A C 1
ATOM 1613 O O . PHE A 1 199 ? -9.204 2.730 7.770 1.00 79.81 199 PHE A O 1
ATOM 1620 N N . ASN A 1 200 ? -9.088 0.600 8.499 1.00 75.31 200 ASN A N 1
ATOM 1621 C CA . ASN A 1 200 ? -7.633 0.564 8.664 1.00 75.31 200 ASN A CA 1
ATOM 1622 C C . ASN A 1 200 ? -6.941 -0.047 7.437 1.00 75.31 200 ASN A C 1
ATOM 1624 O O . ASN A 1 200 ? -5.893 0.448 7.015 1.00 75.31 200 ASN A O 1
ATOM 1628 N N . GLY A 1 201 ? -7.538 -1.094 6.866 1.00 79.56 201 GLY A N 1
ATOM 1629 C CA . GLY A 1 201 ? -6.968 -1.879 5.779 1.00 79.56 201 GLY A CA 1
ATOM 1630 C C . GLY A 1 201 ? -6.105 -3.026 6.308 1.00 79.56 201 GLY A C 1
ATOM 1631 O O . GLY A 1 201 ? -5.464 -2.859 7.352 1.00 79.56 201 GLY A O 1
ATOM 1632 N N . PRO A 1 202 ? -6.016 -4.154 5.573 1.00 84.31 202 PRO A N 1
ATOM 1633 C CA . PRO A 1 202 ? -5.388 -5.387 6.057 1.00 84.31 202 PRO A CA 1
ATOM 1634 C C . PRO A 1 202 ? -3.985 -5.187 6.646 1.00 84.31 202 PRO A C 1
ATOM 1636 O O . PRO A 1 202 ? -3.684 -5.691 7.724 1.00 84.31 202 PRO A O 1
ATOM 1639 N N . TYR A 1 203 ? -3.144 -4.382 5.989 1.00 85.25 203 TYR A N 1
ATOM 1640 C CA . TYR A 1 203 ? -1.781 -4.089 6.444 1.00 85.25 203 TYR A CA 1
ATOM 1641 C C . TYR A 1 203 ? -1.735 -3.340 7.791 1.00 85.25 203 TYR A C 1
ATOM 1643 O O . TYR A 1 203 ? -1.042 -3.765 8.717 1.00 85.25 203 TYR A O 1
ATOM 1651 N N . ASN A 1 204 ? -2.509 -2.260 7.957 1.00 85.81 204 ASN A N 1
ATOM 1652 C CA . ASN A 1 204 ? -2.527 -1.510 9.222 1.00 85.81 204 ASN A CA 1
ATOM 1653 C C . ASN A 1 204 ? -3.269 -2.275 10.329 1.00 85.81 204 ASN A C 1
ATOM 1655 O O . ASN A 1 204 ? -2.936 -2.149 11.513 1.00 85.81 204 ASN A O 1
ATOM 1659 N N . SER A 1 205 ? -4.279 -3.063 9.960 1.00 89.19 205 SER A N 1
ATOM 1660 C CA . SER A 1 205 ? -5.001 -3.936 10.880 1.00 89.19 205 SER A CA 1
ATOM 1661 C C . SER A 1 205 ? -4.079 -4.998 11.460 1.00 89.19 205 SER A C 1
ATOM 1663 O O . SER A 1 205 ? -4.043 -5.139 12.677 1.00 89.19 205 SER A O 1
ATOM 1665 N N . VAL A 1 206 ? -3.236 -5.648 10.651 1.00 91.25 206 VAL A N 1
ATOM 1666 C CA . VAL A 1 206 ? -2.287 -6.662 11.141 1.00 91.25 206 VAL A CA 1
ATOM 1667 C C . VAL A 1 206 ? -1.374 -6.087 12.232 1.00 91.25 206 VAL A C 1
ATOM 1669 O O . VAL A 1 206 ? -1.238 -6.679 13.304 1.00 91.25 206 VAL A O 1
ATOM 1672 N N . ALA A 1 207 ? -0.830 -4.884 12.017 1.00 89.81 207 ALA A N 1
ATOM 1673 C CA . ALA A 1 207 ? 0.023 -4.217 12.996 1.00 89.81 207 ALA A CA 1
ATOM 1674 C C . ALA A 1 207 ? -0.752 -3.828 14.268 1.00 89.81 207 ALA A C 1
ATOM 1676 O O . ALA A 1 207 ? -0.245 -3.980 15.380 1.00 89.81 207 ALA A O 1
ATOM 1677 N N . THR A 1 208 ? -1.994 -3.357 14.122 1.00 89.00 208 THR A N 1
ATOM 1678 C CA . THR A 1 208 ? -2.864 -2.966 15.246 1.00 89.00 208 THR A CA 1
ATOM 1679 C C . THR A 1 208 ? -3.270 -4.164 16.104 1.00 89.00 208 THR A C 1
ATOM 1681 O O . THR A 1 208 ? -3.292 -4.087 17.334 1.00 89.00 208 THR A O 1
ATOM 1684 N N . GLU A 1 209 ? -3.595 -5.283 15.469 1.00 90.25 209 GLU A N 1
ATOM 1685 C CA . GLU A 1 209 ? -4.013 -6.501 16.154 1.00 90.25 209 GLU A CA 1
ATOM 1686 C C . GLU A 1 209 ? -2.821 -7.169 16.845 1.00 90.25 209 GLU A C 1
ATOM 1688 O O . GLU A 1 209 ? -2.927 -7.559 18.010 1.00 90.25 209 GLU A O 1
ATOM 1693 N N . PHE A 1 210 ? -1.651 -7.176 16.198 1.00 91.12 210 PHE A N 1
ATOM 1694 C CA . PHE A 1 210 ? -0.399 -7.622 16.806 1.00 91.12 210 PHE A CA 1
ATOM 1695 C C . PHE A 1 210 ? -0.021 -6.789 18.042 1.00 91.12 210 PHE A C 1
ATOM 1697 O O . PHE A 1 210 ? 0.286 -7.351 19.095 1.00 91.12 210 PHE A O 1
ATOM 1704 N N . MET A 1 211 ? -0.141 -5.458 17.959 1.00 92.31 211 MET A N 1
ATOM 1705 C CA . MET A 1 211 ? 0.050 -4.533 19.086 1.00 92.31 211 MET A CA 1
ATOM 1706 C C . MET A 1 211 ? -0.825 -4.916 20.296 1.00 92.31 211 MET A C 1
ATOM 1708 O O . MET A 1 211 ? -0.367 -4.912 21.442 1.00 92.31 211 MET A O 1
ATOM 1712 N N . GLY A 1 212 ? -2.082 -5.306 20.044 1.00 86.44 212 GLY A N 1
ATOM 1713 C CA . GLY A 1 212 ? -3.016 -5.770 21.077 1.00 86.44 212 GLY A CA 1
ATOM 1714 C C . GLY A 1 212 ? -2.575 -7.057 21.790 1.00 86.44 212 GLY A C 1
ATOM 1715 O O . GLY A 1 212 ? -2.942 -7.288 22.949 1.00 86.44 212 GLY A O 1
ATOM 1716 N N . LEU A 1 213 ? -1.751 -7.879 21.138 1.00 89.12 213 LEU A N 1
ATOM 1717 C CA . LEU A 1 213 ? -1.222 -9.121 21.697 1.00 89.12 213 LEU A CA 1
ATOM 1718 C C . LEU A 1 213 ? 0.074 -8.902 22.490 1.00 89.12 213 LEU A C 1
ATOM 1720 O O . LEU A 1 213 ? 0.177 -9.409 23.612 1.00 89.12 213 LEU A O 1
ATOM 1724 N N . THR A 1 214 ? 1.021 -8.130 21.949 1.00 87.19 214 THR A N 1
ATOM 1725 C CA . THR A 1 214 ? 2.428 -8.091 22.403 1.00 87.19 214 THR A CA 1
ATOM 1726 C C . THR A 1 214 ? 2.792 -6.941 23.341 1.00 87.19 214 THR A C 1
ATOM 1728 O O . THR A 1 214 ? 3.921 -6.890 23.822 1.00 87.19 214 THR A O 1
ATOM 1731 N N . LYS A 1 215 ? 1.858 -6.026 23.644 1.00 86.25 215 LYS A N 1
ATOM 1732 C CA . LYS A 1 215 ? 2.112 -4.764 24.382 1.00 86.25 215 LYS A CA 1
ATOM 1733 C C . LYS A 1 215 ? 3.101 -3.815 23.688 1.00 86.25 215 LYS A C 1
ATOM 1735 O O . LYS A 1 215 ? 3.474 -2.803 24.277 1.00 86.25 215 LYS A O 1
ATOM 1740 N N . TRP A 1 216 ? 3.547 -4.129 22.474 1.00 91.25 216 TRP A N 1
ATOM 1741 C CA . TRP A 1 216 ? 4.419 -3.247 21.708 1.00 91.25 216 TRP A CA 1
ATOM 1742 C C . TRP A 1 216 ? 3.664 -1.980 21.318 1.00 91.25 216 TRP A C 1
ATOM 1744 O O . TRP A 1 216 ? 2.436 -1.942 21.339 1.00 91.25 216 TRP A O 1
ATOM 1754 N N . SER A 1 217 ? 4.388 -0.924 20.963 1.00 90.50 217 SER A N 1
ATOM 1755 C CA . SER A 1 217 ? 3.770 0.246 20.337 1.00 90.50 217 SER A CA 1
ATOM 1756 C C . SER A 1 217 ? 3.337 -0.070 18.899 1.00 90.50 217 SER A C 1
ATOM 1758 O O . SER A 1 217 ? 3.832 -1.012 18.268 1.00 90.50 217 SER A O 1
ATOM 1760 N N . TYR A 1 218 ? 2.434 0.746 18.347 1.00 84.25 218 TYR A N 1
ATOM 1761 C CA . TYR A 1 218 ? 2.030 0.629 16.941 1.00 84.25 218 TYR A CA 1
ATOM 1762 C C . TYR A 1 218 ? 3.232 0.749 15.997 1.00 84.25 218 TYR A C 1
ATOM 1764 O O . TYR A 1 218 ? 3.353 -0.025 15.055 1.00 84.25 218 TYR A O 1
ATOM 1772 N N . LEU A 1 219 ? 4.149 1.680 16.288 1.00 84.31 219 LEU A N 1
ATOM 1773 C CA . LEU A 1 219 ? 5.356 1.894 15.492 1.00 84.31 219 LEU A CA 1
ATOM 1774 C C . LEU A 1 219 ? 6.247 0.646 15.473 1.00 84.31 219 LEU A C 1
ATOM 1776 O O . LEU A 1 219 ? 6.638 0.202 14.402 1.00 84.31 219 LEU A O 1
ATOM 1780 N N . GLN A 1 220 ? 6.514 0.047 16.638 1.00 88.31 220 GLN A N 1
ATOM 1781 C CA . GLN A 1 220 ? 7.304 -1.188 16.732 1.00 88.31 220 GLN A CA 1
ATOM 1782 C C . GLN A 1 220 ? 6.639 -2.350 15.987 1.00 88.31 220 GLN A C 1
ATOM 1784 O O . GLN A 1 220 ? 7.304 -3.078 15.257 1.00 88.31 220 GLN A O 1
ATOM 1789 N N . SER A 1 221 ? 5.320 -2.497 16.143 1.00 89.75 221 SER A N 1
ATOM 1790 C CA . SER A 1 221 ? 4.546 -3.531 15.447 1.00 89.75 221 SER A CA 1
ATOM 1791 C C . SER A 1 221 ? 4.626 -3.343 13.932 1.00 89.75 221 SER A C 1
ATOM 1793 O O . SER A 1 221 ? 4.877 -4.296 13.205 1.00 89.75 221 SER A O 1
ATOM 1795 N N . ARG A 1 222 ? 4.478 -2.104 13.454 1.00 86.62 222 ARG A N 1
ATOM 1796 C CA . ARG A 1 222 ? 4.583 -1.766 12.035 1.00 86.62 222 ARG A CA 1
ATOM 1797 C C . ARG A 1 222 ? 5.972 -2.059 11.469 1.00 86.62 222 ARG A C 1
ATOM 1799 O O . ARG A 1 222 ? 6.053 -2.725 10.448 1.00 86.62 222 ARG A O 1
ATOM 1806 N N . ILE A 1 223 ? 7.037 -1.626 12.149 1.00 88.25 223 ILE A N 1
ATOM 1807 C CA . ILE A 1 223 ? 8.422 -1.879 11.717 1.00 88.25 223 ILE A CA 1
ATOM 1808 C C . ILE A 1 223 ? 8.682 -3.383 11.590 1.00 88.25 223 ILE A C 1
ATOM 1810 O O . ILE A 1 223 ? 9.255 -3.817 10.596 1.00 88.25 223 ILE A O 1
ATOM 1814 N N . LEU A 1 224 ? 8.230 -4.190 12.557 1.00 91.19 224 LEU A N 1
ATOM 1815 C CA . LEU A 1 224 ? 8.355 -5.646 12.470 1.00 91.19 224 LEU A CA 1
ATOM 1816 C C . LEU A 1 224 ? 7.661 -6.195 11.216 1.00 91.19 224 LEU A C 1
ATOM 1818 O O . LEU A 1 224 ? 8.253 -6.990 10.494 1.00 91.19 224 LEU A O 1
ATOM 1822 N N . TRP A 1 225 ? 6.423 -5.772 10.956 1.00 90.81 225 TRP A N 1
ATOM 1823 C CA . TRP A 1 225 ? 5.667 -6.224 9.786 1.00 90.81 225 TRP A CA 1
ATOM 1824 C C . TRP A 1 225 ? 6.288 -5.774 8.466 1.00 90.81 225 TRP A C 1
ATOM 1826 O O . TRP A 1 225 ? 6.338 -6.568 7.531 1.00 90.81 225 TRP A O 1
ATOM 1836 N N . ASP A 1 226 ? 6.826 -4.558 8.404 1.00 88.94 226 ASP A N 1
ATOM 1837 C CA . ASP A 1 226 ? 7.598 -4.083 7.255 1.00 88.94 226 ASP A CA 1
ATOM 1838 C C . ASP A 1 226 ? 8.825 -4.963 6.997 1.00 88.94 226 ASP A C 1
ATOM 1840 O O . ASP A 1 226 ? 9.047 -5.384 5.863 1.00 88.94 226 ASP A O 1
ATOM 1844 N N . VAL A 1 227 ? 9.574 -5.313 8.048 1.00 91.06 227 VAL A N 1
ATOM 1845 C CA . VAL A 1 227 ? 10.728 -6.219 7.945 1.00 91.06 227 VAL A CA 1
ATOM 1846 C C . VAL A 1 227 ? 10.300 -7.620 7.503 1.00 91.06 227 VAL A C 1
ATOM 1848 O O . VAL A 1 227 ? 10.943 -8.196 6.633 1.00 91.06 227 VAL A O 1
ATOM 1851 N N . ILE A 1 228 ? 9.209 -8.171 8.045 1.00 93.44 228 ILE A N 1
ATOM 1852 C CA . ILE A 1 228 ? 8.698 -9.495 7.648 1.00 93.44 228 ILE A CA 1
ATOM 1853 C C . ILE A 1 228 ? 8.300 -9.504 6.168 1.00 93.44 228 ILE A C 1
ATOM 1855 O O . ILE A 1 228 ? 8.681 -10.419 5.442 1.00 93.44 228 ILE A O 1
ATOM 1859 N N . ILE A 1 229 ? 7.566 -8.486 5.710 1.00 93.00 229 ILE A N 1
ATOM 1860 C CA . ILE A 1 229 ? 7.148 -8.356 4.307 1.00 93.00 229 ILE A CA 1
ATOM 1861 C C . ILE A 1 229 ? 8.369 -8.218 3.398 1.00 93.00 229 ILE A C 1
ATOM 1863 O O . ILE A 1 229 ? 8.440 -8.871 2.358 1.00 93.00 229 ILE A O 1
ATOM 1867 N N . PHE A 1 230 ? 9.350 -7.415 3.806 1.00 91.56 230 PHE A N 1
ATOM 1868 C CA . PHE A 1 230 ? 10.594 -7.244 3.068 1.00 91.56 230 PHE A CA 1
ATOM 1869 C C . PHE A 1 230 ? 11.396 -8.551 2.969 1.00 91.56 230 PHE A C 1
ATOM 1871 O O . PHE A 1 230 ? 11.820 -8.931 1.881 1.00 91.56 230 PHE A O 1
ATOM 1878 N N . LEU A 1 231 ? 11.566 -9.278 4.078 1.00 93.56 231 LEU A N 1
ATOM 1879 C CA . LEU A 1 231 ? 12.263 -10.570 4.095 1.00 93.56 231 LEU A CA 1
ATOM 1880 C C . LEU A 1 231 ? 11.528 -11.628 3.268 1.00 93.56 231 LEU A C 1
ATOM 1882 O O . LEU A 1 23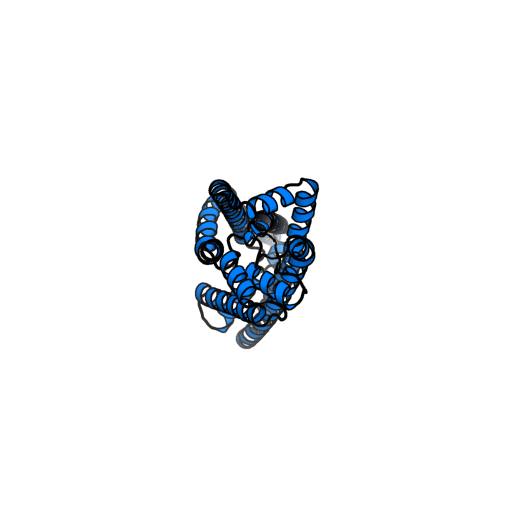1 ? 12.168 -12.420 2.575 1.00 93.56 231 LEU A O 1
ATOM 1886 N N . PHE A 1 232 ? 10.194 -11.627 3.306 1.00 93.56 232 PHE A N 1
ATOM 1887 C CA . PHE A 1 232 ? 9.373 -12.471 2.446 1.00 93.56 232 PHE A CA 1
ATOM 1888 C C . PHE A 1 232 ? 9.627 -12.157 0.966 1.00 93.56 232 PHE A C 1
ATOM 1890 O O . PHE A 1 232 ? 9.943 -13.066 0.201 1.00 93.56 232 PHE A O 1
ATOM 1897 N N . ALA A 1 233 ? 9.576 -10.881 0.576 1.00 92.75 233 ALA A N 1
ATOM 1898 C CA . ALA A 1 233 ? 9.860 -10.436 -0.787 1.00 92.75 233 ALA A CA 1
ATOM 1899 C C . ALA A 1 233 ? 11.261 -10.867 -1.249 1.00 92.75 233 ALA A C 1
ATOM 1901 O O . ALA A 1 233 ? 11.413 -11.503 -2.291 1.00 92.75 233 ALA A O 1
ATOM 1902 N N . LEU A 1 234 ? 12.275 -10.603 -0.419 1.00 93.56 234 LEU A N 1
ATOM 1903 C CA . LEU A 1 234 ? 13.662 -10.968 -0.686 1.00 93.56 234 LEU A CA 1
ATOM 1904 C C . LEU A 1 234 ? 13.815 -12.480 -0.904 1.00 93.56 234 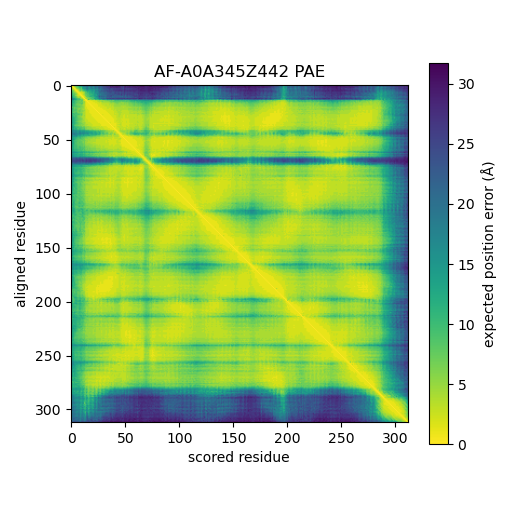LEU A C 1
ATOM 1906 O O . LEU A 1 234 ? 14.434 -12.905 -1.877 1.00 93.56 234 LEU A O 1
ATOM 1910 N N . THR A 1 235 ? 13.217 -13.293 -0.031 1.00 93.69 235 THR A N 1
ATOM 1911 C CA . THR A 1 235 ? 13.285 -14.759 -0.121 1.00 93.69 235 THR A CA 1
ATOM 1912 C C . THR A 1 235 ? 12.603 -15.271 -1.388 1.00 93.69 235 THR A C 1
ATOM 1914 O O . THR A 1 235 ? 13.164 -16.121 -2.080 1.00 93.69 235 THR A O 1
ATOM 1917 N N . MET A 1 236 ? 11.426 -14.731 -1.720 1.00 92.31 236 MET A N 1
ATOM 1918 C CA . MET A 1 236 ? 10.674 -15.087 -2.927 1.00 92.31 236 MET A CA 1
ATOM 1919 C C . MET A 1 236 ? 11.476 -14.790 -4.194 1.00 92.31 236 MET A C 1
ATOM 1921 O O . MET A 1 236 ? 11.616 -15.656 -5.053 1.00 92.31 236 MET A O 1
ATOM 1925 N N . PHE A 1 237 ? 12.055 -13.592 -4.290 1.00 91.12 237 PHE A N 1
ATOM 1926 C CA . PHE A 1 237 ? 12.808 -13.191 -5.473 1.00 91.12 237 PHE A CA 1
ATOM 1927 C C . PHE A 1 237 ? 14.140 -13.944 -5.611 1.00 91.12 237 PHE A C 1
ATOM 1929 O O . PHE A 1 237 ? 14.483 -14.421 -6.693 1.00 91.12 237 PHE A O 1
ATOM 1936 N N . LEU A 1 238 ? 14.887 -14.123 -4.515 1.00 92.38 238 LEU A N 1
ATOM 1937 C CA . LEU A 1 238 ? 16.144 -14.878 -4.547 1.00 92.38 238 LEU A CA 1
ATOM 1938 C C . LEU A 1 238 ? 15.925 -16.351 -4.909 1.00 92.38 238 LEU A C 1
ATOM 1940 O O . LEU A 1 238 ? 16.761 -16.930 -5.607 1.00 92.38 238 LEU A O 1
ATOM 1944 N N . SER A 1 239 ? 14.791 -16.926 -4.507 1.00 92.25 239 SER A N 1
ATOM 1945 C CA . SER A 1 239 ? 14.415 -18.310 -4.820 1.00 92.25 239 SER A CA 1
ATOM 1946 C C . SER A 1 239 ? 13.778 -18.474 -6.203 1.00 92.25 239 SER A C 1
ATOM 1948 O O . SER A 1 239 ? 13.568 -19.608 -6.629 1.00 92.25 239 SER A O 1
ATOM 1950 N N . ALA A 1 240 ? 13.485 -17.377 -6.914 1.00 90.25 240 ALA A N 1
ATOM 1951 C CA . ALA A 1 240 ? 12.838 -17.442 -8.216 1.00 90.25 240 ALA A CA 1
ATOM 1952 C C . ALA A 1 240 ? 13.711 -18.208 -9.229 1.00 90.25 240 ALA A C 1
ATOM 1954 O O . ALA A 1 240 ? 14.884 -17.841 -9.435 1.00 90.25 240 ALA A O 1
ATOM 1955 N N . PRO A 1 241 ? 13.169 -19.275 -9.849 1.00 86.06 241 PRO A N 1
ATOM 1956 C CA . PRO A 1 241 ? 13.887 -20.050 -10.847 1.00 86.06 241 PRO A CA 1
ATOM 1957 C C . PRO A 1 241 ? 13.972 -19.280 -12.171 1.00 86.06 241 PRO A C 1
ATOM 1959 O O . PRO A 1 241 ? 13.132 -18.439 -12.475 1.00 86.06 241 PRO A O 1
ATOM 1962 N N . GLY A 1 242 ? 14.984 -19.587 -12.984 1.00 84.50 242 GLY A N 1
ATOM 1963 C CA . GLY A 1 242 ? 15.072 -19.087 -14.362 1.00 84.50 242 GLY A CA 1
ATOM 1964 C C . GLY A 1 242 ? 15.666 -17.685 -14.544 1.00 84.50 242 GLY A C 1
ATOM 1965 O O . GLY A 1 242 ? 15.791 -17.243 -15.682 1.00 84.50 242 GLY A O 1
ATOM 1966 N N . TYR A 1 243 ? 16.094 -17.009 -13.472 1.00 89.00 243 TYR A N 1
ATOM 1967 C CA . TYR A 1 243 ? 16.779 -15.713 -13.556 1.00 89.00 243 TYR A CA 1
ATOM 1968 C C . TYR A 1 243 ? 18.241 -15.816 -13.113 1.00 89.00 243 TYR A C 1
ATOM 1970 O O . TYR A 1 243 ? 18.533 -16.323 -12.024 1.00 89.00 243 TYR A O 1
ATOM 1978 N N . SER A 1 244 ? 19.155 -15.312 -13.948 1.00 90.69 244 SER A N 1
ATOM 1979 C CA . SER A 1 244 ? 20.580 -15.210 -13.621 1.00 90.69 244 SER A CA 1
ATOM 1980 C C . SER A 1 244 ? 20.825 -14.207 -12.488 1.00 90.69 244 SER A C 1
ATOM 1982 O O . SER A 1 244 ? 19.985 -13.352 -12.192 1.00 90.69 244 SER A O 1
ATOM 1984 N N . TRP A 1 245 ? 21.996 -14.294 -11.851 1.00 91.19 245 TRP A N 1
ATOM 1985 C CA . TRP A 1 245 ? 22.380 -13.350 -10.799 1.00 91.19 245 TRP A CA 1
ATOM 1986 C C . TRP A 1 245 ? 22.421 -11.900 -11.287 1.00 91.19 245 TRP A C 1
ATOM 1988 O O . TRP A 1 245 ? 21.991 -11.022 -10.546 1.00 91.19 245 TRP A O 1
ATOM 1998 N N . ASP A 1 246 ? 22.823 -11.651 -12.534 1.00 90.81 246 ASP A N 1
ATOM 1999 C CA . ASP A 1 246 ? 22.850 -10.299 -13.107 1.00 90.81 246 ASP A CA 1
ATOM 2000 C C . ASP A 1 246 ? 21.448 -9.682 -13.186 1.00 90.81 246 ASP A C 1
ATOM 2002 O O . ASP A 1 246 ? 21.246 -8.537 -12.785 1.00 90.81 246 ASP A O 1
ATOM 2006 N N . VAL A 1 247 ? 20.448 -10.465 -13.615 1.00 90.88 247 VAL A N 1
ATOM 2007 C CA . VAL A 1 247 ? 19.041 -10.027 -13.637 1.00 90.88 247 VAL A CA 1
ATOM 2008 C C . VAL A 1 247 ? 18.544 -9.751 -12.219 1.00 90.88 247 VAL A C 1
ATOM 2010 O O . VAL A 1 247 ? 17.836 -8.770 -11.987 1.00 90.88 247 VAL A O 1
ATOM 2013 N N . LYS A 1 248 ? 18.939 -10.590 -11.252 1.00 91.06 248 LYS A N 1
ATOM 2014 C CA . LYS A 1 248 ? 18.556 -10.410 -9.849 1.00 91.06 248 LYS A CA 1
ATOM 2015 C C . LYS A 1 248 ? 19.152 -9.134 -9.254 1.00 91.06 248 LYS A C 1
ATOM 2017 O O . LYS A 1 248 ? 18.434 -8.372 -8.612 1.00 91.06 248 LYS A O 1
ATOM 2022 N N . VAL A 1 249 ? 20.436 -8.876 -9.493 1.00 90.56 249 VAL A N 1
ATOM 2023 C CA . VAL A 1 249 ? 21.110 -7.644 -9.058 1.00 90.56 249 VAL A CA 1
ATOM 2024 C C . VAL A 1 249 ? 20.459 -6.423 -9.706 1.00 90.56 249 VAL A C 1
ATOM 2026 O O . VAL A 1 249 ? 20.112 -5.487 -8.991 1.00 90.56 249 VAL A O 1
ATOM 2029 N N . ALA A 1 250 ? 20.201 -6.462 -11.017 1.00 90.12 250 ALA A N 1
ATOM 2030 C CA . ALA A 1 250 ? 19.540 -5.372 -11.731 1.00 90.12 250 ALA A CA 1
ATOM 2031 C C . ALA A 1 250 ? 18.141 -5.066 -11.167 1.00 90.12 250 ALA A C 1
ATOM 2033 O O . ALA A 1 250 ? 17.792 -3.903 -10.978 1.00 90.12 250 ALA A O 1
ATOM 2034 N N . PHE A 1 251 ? 17.360 -6.090 -10.809 1.00 90.06 251 PHE A N 1
ATOM 2035 C CA . PHE A 1 251 ? 16.068 -5.902 -10.143 1.00 90.06 251 PHE A CA 1
ATOM 2036 C C . PHE A 1 251 ? 16.204 -5.154 -8.816 1.00 90.06 251 PHE A C 1
ATOM 2038 O O . PHE A 1 251 ? 15.517 -4.155 -8.592 1.00 90.06 251 PHE A O 1
ATOM 2045 N N . PHE A 1 252 ? 17.128 -5.569 -7.947 1.00 89.69 252 PHE A N 1
ATOM 2046 C CA . PHE A 1 252 ? 17.371 -4.838 -6.704 1.00 89.69 252 PHE A CA 1
ATOM 2047 C C . PHE A 1 252 ? 17.840 -3.403 -6.976 1.00 89.69 252 PHE A C 1
ATOM 2049 O O . PHE A 1 252 ? 17.365 -2.484 -6.318 1.00 89.69 252 PHE A O 1
ATOM 2056 N N . SER A 1 253 ? 18.684 -3.176 -7.982 1.00 87.94 253 SER A N 1
ATOM 2057 C CA . SER A 1 253 ? 19.114 -1.831 -8.383 1.00 87.94 253 SER A CA 1
ATOM 2058 C C . SER A 1 253 ? 18.004 -0.960 -8.979 1.00 87.94 253 SER A C 1
ATOM 2060 O O . SER A 1 253 ? 18.163 0.252 -8.993 1.00 87.94 253 SER A O 1
ATOM 2062 N N . ASN A 1 254 ? 16.888 -1.530 -9.441 1.00 86.50 254 ASN A N 1
ATOM 2063 C CA . ASN A 1 254 ? 15.730 -0.767 -9.923 1.00 86.50 254 ASN A CA 1
ATOM 2064 C C . ASN A 1 254 ? 14.702 -0.497 -8.809 1.00 86.50 254 ASN A C 1
ATOM 2066 O O . ASN A 1 254 ? 14.049 0.547 -8.794 1.00 86.50 254 ASN A O 1
ATOM 2070 N N . TYR A 1 255 ? 14.540 -1.425 -7.858 1.00 87.06 255 TYR A N 1
ATOM 2071 C CA . TYR A 1 255 ? 13.455 -1.362 -6.870 1.00 87.06 255 TYR A CA 1
ATOM 2072 C C . TYR A 1 255 ? 13.909 -1.068 -5.427 1.00 87.06 255 TYR A C 1
ATOM 2074 O O . TYR A 1 255 ? 13.151 -0.455 -4.673 1.00 87.06 255 TYR A O 1
ATOM 2082 N N . LEU A 1 256 ? 15.149 -1.403 -5.047 1.00 84.94 256 LEU A N 1
ATOM 2083 C CA . LEU A 1 256 ? 15.778 -1.048 -3.759 1.00 84.94 256 LEU A CA 1
ATOM 2084 C C . LEU A 1 256 ? 16.575 0.260 -3.851 1.00 84.94 256 LEU A C 1
ATOM 2086 O O . LEU A 1 256 ? 17.723 0.353 -3.420 1.00 84.94 256 LEU A O 1
ATOM 2090 N N . VAL A 1 257 ? 15.961 1.285 -4.429 1.00 83.75 257 VAL A N 1
ATOM 2091 C CA . VAL A 1 257 ? 16.571 2.610 -4.605 1.00 83.75 257 VAL A CA 1
ATOM 2092 C C . VAL A 1 257 ? 15.854 3.669 -3.776 1.00 83.75 257 VAL A C 1
ATOM 2094 O O . VAL A 1 257 ? 15.037 3.368 -2.901 1.00 83.75 257 VAL A O 1
ATOM 2097 N N . PHE A 1 258 ? 16.166 4.938 -4.043 1.00 82.38 258 PHE A N 1
ATOM 2098 C CA . PHE A 1 258 ? 15.663 6.086 -3.298 1.00 82.38 258 PHE A CA 1
ATOM 2099 C C . PHE A 1 258 ? 14.132 6.086 -3.131 1.00 82.38 258 PHE A C 1
ATOM 2101 O O . PHE A 1 258 ? 13.652 6.485 -2.072 1.00 82.38 258 PHE A O 1
ATOM 2108 N N . GLY A 1 259 ? 13.355 5.594 -4.106 1.00 82.19 259 GLY A N 1
ATOM 2109 C CA . GLY A 1 259 ? 11.899 5.514 -3.986 1.00 82.19 259 GLY A CA 1
ATOM 2110 C C . GLY A 1 259 ? 1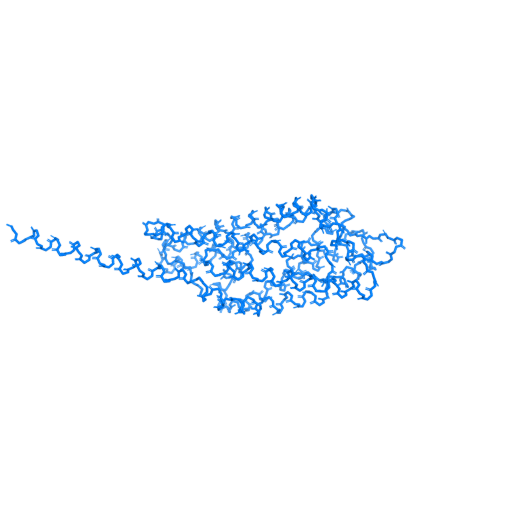1.433 4.634 -2.826 1.00 82.19 259 GLY A C 1
ATOM 2111 O O . GLY A 1 259 ? 10.555 5.050 -2.074 1.00 82.19 259 GLY A O 1
ATOM 2112 N N . MET A 1 260 ? 12.062 3.476 -2.592 1.00 85.50 260 MET A N 1
ATOM 2113 C CA . MET A 1 260 ? 11.733 2.626 -1.438 1.00 85.50 260 MET A CA 1
ATOM 2114 C C . MET A 1 260 ? 12.064 3.324 -0.114 1.00 85.50 260 MET A C 1
ATOM 2116 O O . MET A 1 260 ? 11.293 3.240 0.845 1.00 85.50 260 MET A O 1
ATOM 2120 N N . ILE A 1 261 ? 13.173 4.069 -0.065 1.00 84.50 261 ILE A N 1
ATOM 2121 C CA . ILE A 1 261 ? 13.559 4.875 1.103 1.00 84.50 261 ILE A CA 1
ATOM 2122 C C . ILE A 1 261 ? 12.495 5.953 1.368 1.00 84.50 261 ILE A C 1
ATOM 2124 O O . ILE A 1 261 ? 12.021 6.093 2.497 1.00 84.50 261 ILE A O 1
ATOM 2128 N N . ILE A 1 262 ? 12.053 6.669 0.329 1.00 86.19 262 ILE A N 1
ATOM 2129 C CA . ILE A 1 262 ? 10.992 7.682 0.429 1.00 86.19 262 ILE A CA 1
ATOM 2130 C C . ILE A 1 262 ? 9.671 7.055 0.882 1.00 86.19 262 ILE A C 1
ATOM 2132 O O . ILE A 1 262 ? 9.016 7.596 1.772 1.00 86.19 262 ILE A O 1
ATOM 2136 N N . PHE A 1 263 ? 9.279 5.900 0.346 1.00 85.56 263 PHE A N 1
ATOM 2137 C CA . PHE A 1 263 ? 8.064 5.221 0.793 1.00 85.56 263 PHE A CA 1
ATOM 2138 C C . PHE A 1 263 ? 8.160 4.756 2.247 1.00 85.56 263 PHE A C 1
ATOM 2140 O O . PHE A 1 263 ? 7.194 4.900 3.000 1.00 85.56 263 PHE A O 1
ATOM 2147 N N . THR A 1 264 ? 9.316 4.251 2.668 1.00 83.06 264 THR A N 1
ATOM 2148 C CA . THR A 1 264 ? 9.511 3.722 4.023 1.00 83.06 264 THR A CA 1
ATOM 2149 C C . THR A 1 264 ? 9.515 4.837 5.069 1.00 83.06 264 THR A C 1
ATOM 2151 O O . THR A 1 264 ? 8.801 4.755 6.068 1.00 83.06 264 THR A O 1
ATOM 2154 N N . PHE A 1 265 ? 10.270 5.913 4.833 1.00 82.44 265 PHE A N 1
ATOM 2155 C CA . PHE A 1 265 ? 10.467 6.977 5.825 1.00 82.44 265 PHE A CA 1
ATOM 2156 C C . PHE A 1 265 ? 9.603 8.220 5.574 1.00 82.44 265 PHE A C 1
ATOM 2158 O O . PHE A 1 265 ? 9.147 8.870 6.516 1.00 82.44 265 PHE A O 1
ATOM 2165 N N . GLY A 1 266 ? 9.337 8.551 4.312 1.00 86.12 266 GLY A N 1
ATOM 2166 C CA . GLY A 1 266 ? 8.616 9.757 3.905 1.00 86.12 266 GLY A CA 1
ATOM 2167 C C . GLY A 1 266 ? 7.097 9.646 4.016 1.00 86.12 266 GLY A C 1
ATOM 2168 O O . GLY A 1 266 ? 6.450 10.643 4.334 1.00 86.12 266 GLY A O 1
ATOM 2169 N N . THR A 1 267 ? 6.508 8.458 3.818 1.00 88.56 267 THR A N 1
ATOM 2170 C CA . THR A 1 267 ? 5.037 8.287 3.810 1.00 88.56 267 THR A CA 1
ATOM 2171 C C . THR A 1 267 ? 4.393 8.792 5.103 1.00 88.56 267 THR A C 1
ATOM 2173 O O . THR A 1 267 ? 3.408 9.528 5.071 1.00 88.56 267 THR A O 1
ATOM 2176 N N . GLY A 1 268 ? 4.965 8.446 6.262 1.00 85.00 268 GLY A N 1
ATOM 2177 C CA . GLY A 1 268 ? 4.449 8.894 7.559 1.00 85.00 268 GLY A CA 1
ATOM 2178 C C . GLY A 1 268 ? 4.536 10.411 7.747 1.00 85.00 268 GLY A C 1
ATOM 2179 O O . GLY A 1 268 ? 3.588 11.025 8.239 1.00 85.00 268 GLY A O 1
ATOM 2180 N N . LEU A 1 269 ? 5.645 11.023 7.320 1.00 87.38 269 LEU A N 1
ATOM 2181 C CA . LEU A 1 269 ? 5.845 12.473 7.382 1.00 87.38 269 LEU A CA 1
ATOM 2182 C C . LEU A 1 269 ? 4.853 13.209 6.471 1.00 87.38 269 LEU A C 1
ATOM 2184 O O . LEU A 1 269 ? 4.185 14.138 6.922 1.00 87.38 269 LEU A O 1
ATOM 2188 N N . ALA A 1 270 ? 4.693 12.747 5.229 1.00 91.31 270 ALA A N 1
ATOM 2189 C CA . ALA A 1 270 ? 3.777 13.336 4.255 1.00 91.31 270 ALA A CA 1
ATOM 2190 C C . ALA A 1 270 ? 2.309 13.230 4.702 1.00 91.31 270 ALA A C 1
ATOM 2192 O O . ALA A 1 270 ? 1.576 14.217 4.670 1.00 91.31 270 ALA A O 1
ATOM 2193 N N . ILE A 1 271 ? 1.876 12.069 5.206 1.00 90.50 271 ILE A N 1
ATOM 2194 C CA . ILE A 1 271 ? 0.518 11.906 5.751 1.00 90.50 271 ILE A CA 1
ATOM 2195 C C . ILE A 1 271 ? 0.285 12.875 6.919 1.00 90.50 271 ILE A C 1
ATOM 2197 O O . ILE A 1 271 ? -0.741 13.557 6.966 1.00 90.50 271 ILE A O 1
ATOM 2201 N N . ASN A 1 272 ? 1.241 12.979 7.846 1.00 89.12 272 ASN A N 1
ATOM 2202 C CA . ASN A 1 272 ? 1.135 13.888 8.989 1.00 89.12 272 ASN A CA 1
ATOM 2203 C C . ASN A 1 272 ? 1.139 15.367 8.585 1.00 89.12 272 ASN A C 1
ATOM 2205 O O . ASN A 1 272 ? 0.539 16.175 9.290 1.00 89.12 272 ASN A O 1
ATOM 2209 N N . PHE A 1 273 ? 1.749 15.717 7.453 1.00 92.38 273 PHE A N 1
ATOM 2210 C CA . PHE A 1 273 ? 1.657 17.052 6.869 1.00 92.38 273 PHE A CA 1
ATOM 2211 C C . PHE A 1 273 ? 0.249 17.353 6.320 1.00 92.38 273 PHE A C 1
ATOM 2213 O O . PHE A 1 273 ? -0.287 18.437 6.554 1.00 92.38 273 PHE A O 1
ATOM 2220 N N . PHE A 1 274 ? -0.401 16.390 5.658 1.00 93.31 274 PHE A N 1
ATOM 2221 C CA . PHE A 1 274 ? -1.743 16.583 5.092 1.00 93.31 274 PHE A CA 1
ATOM 2222 C C . PHE A 1 274 ? -2.869 16.568 6.135 1.00 93.31 274 PHE A C 1
ATOM 2224 O O . PHE A 1 274 ? -3.863 17.281 5.982 1.00 93.31 274 PHE A O 1
ATOM 2231 N N . LEU A 1 275 ? -2.741 15.788 7.212 1.00 90.06 275 LEU A N 1
ATOM 2232 C CA . LEU A 1 275 ? -3.805 15.630 8.213 1.00 90.06 275 LEU A CA 1
ATOM 2233 C C . LEU A 1 275 ? -4.289 16.960 8.846 1.00 90.06 275 LEU A C 1
ATOM 2235 O O . LEU A 1 275 ? -5.504 17.145 8.953 1.00 90.06 275 LEU A O 1
ATOM 2239 N N . PRO A 1 276 ? -3.420 17.905 9.264 1.00 90.06 276 PRO A N 1
ATOM 2240 C CA . PRO A 1 276 ? -3.841 19.225 9.740 1.00 90.06 276 PRO A CA 1
ATOM 2241 C C . PRO A 1 276 ? -4.599 20.047 8.691 1.00 90.06 276 PRO A C 1
ATOM 2243 O O . PRO A 1 276 ? -5.567 20.730 9.028 1.00 90.06 276 PRO A O 1
ATOM 2246 N N . ILE A 1 277 ? -4.198 19.958 7.420 1.00 89.81 277 ILE A N 1
ATOM 2247 C CA . ILE A 1 277 ? -4.850 20.666 6.311 1.00 89.81 277 ILE A CA 1
ATOM 2248 C C . ILE A 1 277 ? -6.261 20.104 6.105 1.00 89.81 277 ILE A C 1
ATOM 2250 O O . ILE A 1 277 ? -7.235 20.858 6.090 1.00 89.81 277 ILE A O 1
ATOM 2254 N N . LEU A 1 278 ? -6.391 18.775 6.056 1.00 88.06 278 LEU A N 1
ATOM 2255 C CA . LEU A 1 278 ? -7.681 18.089 5.952 1.00 88.06 278 LEU A CA 1
ATOM 2256 C C . LEU A 1 278 ? -8.613 18.435 7.118 1.00 88.06 278 LEU A C 1
ATOM 2258 O O . LEU A 1 278 ? -9.795 18.696 6.903 1.00 88.06 278 LEU A O 1
ATOM 2262 N N . LYS A 1 279 ? -8.082 18.517 8.344 1.00 84.88 279 LYS A N 1
ATOM 2263 C CA . LYS A 1 279 ? -8.829 18.963 9.533 1.00 84.88 279 LYS A CA 1
ATOM 2264 C C . LYS A 1 279 ? -9.368 20.385 9.402 1.00 84.88 279 LYS A C 1
ATOM 2266 O O . LYS A 1 279 ? -10.454 20.663 9.911 1.00 84.88 279 LYS A O 1
ATOM 2271 N N . LYS A 1 280 ? -8.611 21.281 8.763 1.00 84.62 280 LYS A N 1
ATOM 2272 C CA . LYS A 1 280 ? -9.005 22.680 8.551 1.00 84.62 280 LYS A CA 1
ATOM 2273 C C . LYS A 1 280 ? -10.097 22.802 7.488 1.00 84.62 280 LYS A C 1
ATOM 2275 O O . LYS A 1 280 ? -11.032 23.568 7.685 1.00 84.62 280 LYS A O 1
ATOM 2280 N N . ILE A 1 281 ? -9.988 22.037 6.401 1.00 83.31 281 ILE A N 1
ATOM 2281 C CA . ILE A 1 281 ? -10.946 22.060 5.285 1.00 83.31 281 ILE A CA 1
ATOM 2282 C C . ILE A 1 281 ? -12.245 21.338 5.661 1.00 83.31 281 ILE A C 1
ATOM 2284 O O . ILE A 1 281 ? -13.333 21.838 5.390 1.00 83.31 281 ILE A O 1
ATOM 2288 N N . TRP A 1 282 ? -12.147 20.172 6.306 1.00 73.56 282 TRP A N 1
ATOM 2289 C CA . TRP A 1 282 ? -13.295 19.313 6.578 1.00 73.56 282 TRP A CA 1
ATOM 2290 C C . TRP A 1 282 ? -13.238 18.680 7.972 1.00 73.56 282 TRP A C 1
ATOM 2292 O O . TRP A 1 282 ? -12.691 17.591 8.185 1.00 73.56 282 TRP A O 1
ATOM 2302 N N . ASN A 1 283 ? -13.877 19.344 8.938 1.00 71.75 283 ASN A N 1
ATOM 2303 C CA . ASN A 1 283 ? -14.012 18.844 10.303 1.00 71.75 283 ASN A CA 1
ATOM 2304 C C . ASN A 1 283 ? -15.366 18.151 10.522 1.00 71.75 283 ASN A C 1
ATOM 2306 O O . ASN A 1 283 ? -16.271 18.688 11.164 1.00 71.75 283 ASN A O 1
ATOM 2310 N N . HIS A 1 284 ? -15.491 16.923 10.019 1.00 67.38 284 HIS A N 1
ATOM 2311 C CA . HIS A 1 284 ? -16.690 16.108 10.225 1.00 67.38 284 HIS A CA 1
ATOM 2312 C C . HIS A 1 284 ? -16.919 15.695 11.692 1.00 67.38 284 HIS A C 1
ATOM 2314 O O . HIS A 1 284 ? -17.977 15.166 12.016 1.00 67.38 284 HIS A O 1
ATOM 2320 N N . GLU A 1 285 ? -15.968 15.930 12.604 1.00 63.12 285 GLU A N 1
ATOM 2321 C CA . GLU A 1 285 ? -16.183 15.710 14.041 1.00 63.12 285 GLU A CA 1
ATOM 2322 C C . GLU A 1 285 ? -17.097 16.781 14.648 1.00 63.12 285 GLU A C 1
ATOM 2324 O O . GLU A 1 285 ? -17.838 16.491 15.586 1.00 63.12 285 GLU A O 1
ATOM 2329 N N . LYS A 1 286 ? -17.145 17.990 14.071 1.00 61.88 286 LYS A N 1
ATOM 2330 C CA . LYS A 1 286 ? -18.119 19.019 14.477 1.00 61.88 286 LYS A CA 1
ATOM 2331 C C . LYS A 1 286 ? -19.566 18.600 14.192 1.00 61.88 286 LYS A C 1
ATOM 2333 O O . LYS A 1 286 ? -20.448 18.927 14.979 1.00 61.88 286 LYS A O 1
ATOM 2338 N N . LEU A 1 287 ? -19.801 17.806 13.140 1.00 60.00 287 LEU A N 1
ATOM 2339 C CA . LEU A 1 287 ? -21.113 17.203 12.850 1.00 60.00 287 LEU A CA 1
ATOM 2340 C C . LEU A 1 287 ? -21.538 16.168 13.910 1.00 60.00 287 LEU A C 1
ATOM 2342 O O . LEU A 1 287 ? -22.721 15.884 14.052 1.00 60.00 287 LEU A O 1
ATOM 2346 N N . TYR A 1 288 ? -20.590 15.590 14.655 1.00 54.06 288 TYR A N 1
ATOM 2347 C CA . TYR A 1 288 ? -20.875 14.635 15.730 1.00 54.06 288 TYR A CA 1
ATOM 2348 C C . TYR A 1 288 ? -21.283 15.338 17.034 1.00 54.06 288 TYR A C 1
ATOM 2350 O O . TYR A 1 288 ? -22.169 14.864 17.746 1.00 54.06 288 TYR A O 1
ATOM 2358 N N . LEU A 1 289 ? -20.663 16.485 17.337 1.00 52.81 289 LEU A N 1
ATOM 2359 C CA . LEU A 1 289 ? -20.996 17.300 18.511 1.00 52.81 289 LEU A CA 1
ATOM 2360 C C . LEU A 1 289 ? -22.424 17.853 18.439 1.00 52.81 289 LEU A C 1
ATOM 2362 O O . LEU A 1 289 ? -23.162 17.723 19.413 1.00 52.81 289 LEU A O 1
ATOM 2366 N N . SER A 1 290 ? -22.843 18.364 17.277 1.00 53.22 290 SER A N 1
ATOM 2367 C CA . SER A 1 290 ? -24.205 18.883 17.095 1.00 53.22 290 SER A CA 1
ATOM 2368 C C . SER A 1 290 ? -25.280 17.805 17.272 1.00 53.22 290 SER A C 1
ATOM 2370 O O . SER A 1 290 ? -26.353 18.082 17.800 1.00 53.22 290 SER A O 1
ATOM 2372 N N . VAL A 1 291 ? -24.986 16.558 16.894 1.00 50.91 291 VAL A N 1
ATOM 2373 C CA . VAL A 1 291 ? -25.925 15.430 17.011 1.00 50.91 291 VAL A CA 1
ATOM 2374 C C . VAL A 1 291 ? -26.037 14.937 18.455 1.00 50.91 291 VAL A C 1
ATOM 2376 O O . VAL A 1 291 ? -27.145 14.726 18.937 1.00 50.91 291 VAL A O 1
ATOM 2379 N N . ASN A 1 292 ? -24.927 14.826 19.192 1.00 51.94 292 ASN A N 1
ATOM 2380 C CA . ASN A 1 292 ? -24.979 14.468 20.616 1.00 51.94 292 ASN A CA 1
ATOM 2381 C C . ASN A 1 292 ? -25.649 15.554 21.472 1.00 51.94 292 ASN A C 1
ATOM 2383 O O . ASN A 1 292 ? -26.346 15.239 22.439 1.00 51.94 292 ASN A O 1
ATOM 2387 N N . GLU A 1 293 ? -25.447 16.831 21.142 1.00 59.06 293 GLU A N 1
ATOM 2388 C CA . GLU A 1 293 ? -26.193 17.927 21.768 1.00 59.06 293 GLU A CA 1
ATOM 2389 C C . GLU A 1 293 ? -27.687 17.849 21.447 1.00 59.06 293 GLU A C 1
ATOM 2391 O O . GLU A 1 293 ? -28.515 18.031 22.342 1.00 59.06 293 GLU A O 1
ATOM 2396 N N . TYR A 1 294 ? -28.041 17.518 20.204 1.00 54.34 294 TYR A N 1
ATOM 2397 C CA . TYR A 1 294 ? -29.424 17.317 19.785 1.00 54.34 294 TYR A CA 1
ATOM 2398 C C . TYR A 1 294 ? -30.095 16.143 20.522 1.00 54.34 294 TYR A C 1
ATOM 2400 O O . TYR A 1 294 ? -31.199 16.298 21.041 1.00 54.34 294 TYR A O 1
ATOM 2408 N N . GLU A 1 295 ? -29.414 15.004 20.685 1.00 57.12 295 GLU A N 1
ATOM 2409 C CA . GLU A 1 295 ? -29.930 13.867 21.464 1.00 57.12 295 GLU A CA 1
ATOM 2410 C C . GLU A 1 295 ? -30.094 14.184 22.952 1.00 57.12 295 GLU A C 1
ATOM 2412 O O . GLU A 1 295 ? -31.080 13.781 23.575 1.00 57.12 295 GLU A O 1
ATOM 2417 N N . LYS A 1 296 ? -29.142 14.917 23.545 1.00 68.06 296 LYS A N 1
ATOM 2418 C CA . LYS A 1 296 ? -29.282 15.393 24.927 1.00 68.06 296 LYS A CA 1
ATOM 2419 C C . LYS A 1 296 ? -30.511 16.284 25.077 1.00 68.06 296 LYS A C 1
ATOM 2421 O O . LYS A 1 296 ? -31.230 16.139 26.064 1.00 68.06 296 LYS A O 1
ATOM 2426 N N . ARG A 1 297 ? -30.772 17.167 24.107 1.00 60.16 297 ARG A N 1
ATOM 2427 C CA . ARG A 1 297 ? -31.971 18.018 24.091 1.00 60.16 297 ARG A CA 1
ATOM 2428 C C . ARG A 1 297 ? -33.254 17.199 23.944 1.00 60.16 297 ARG A C 1
ATOM 2430 O O . ARG A 1 297 ? -34.177 17.426 24.716 1.00 60.16 297 ARG A O 1
ATOM 2437 N N . LEU A 1 298 ? -33.297 16.215 23.046 1.00 61.62 298 LEU A N 1
ATOM 2438 C CA . LEU A 1 298 ? -34.457 15.326 22.883 1.00 61.62 298 LEU A CA 1
ATOM 2439 C C . LEU A 1 298 ? -34.788 14.557 24.168 1.00 61.62 298 LEU A C 1
ATOM 2441 O O . LEU A 1 298 ? -35.923 14.608 24.633 1.00 61.62 298 LEU A O 1
ATOM 2445 N N . LYS A 1 299 ? -33.791 13.937 24.811 1.00 75.19 299 LYS A N 1
ATOM 2446 C CA . LYS A 1 299 ? -33.987 13.232 26.092 1.00 75.19 299 LYS A CA 1
ATOM 2447 C C . LYS A 1 299 ? -34.449 14.164 27.212 1.00 75.19 299 LYS A C 1
ATOM 2449 O O . LYS A 1 299 ? -35.188 13.749 28.101 1.00 75.19 299 LYS A O 1
ATOM 2454 N N . MET A 1 300 ? -34.001 15.418 27.193 1.00 72.12 300 MET A N 1
ATOM 2455 C CA . MET A 1 300 ? -34.434 16.428 28.157 1.00 72.12 300 MET A CA 1
ATOM 2456 C C . MET A 1 300 ? -35.905 16.816 27.926 1.00 72.12 300 MET A C 1
ATOM 2458 O O . MET A 1 300 ? -36.663 16.872 28.890 1.00 72.12 300 MET A O 1
ATOM 2462 N N . ILE A 1 301 ? -36.328 16.984 26.668 1.00 71.38 301 ILE A N 1
ATOM 2463 C CA . ILE A 1 301 ? -37.726 17.253 26.283 1.00 71.38 301 ILE A CA 1
ATOM 2464 C C . ILE A 1 301 ? -38.642 16.079 26.656 1.00 71.38 301 ILE A C 1
ATOM 2466 O O . ILE A 1 301 ? -39.690 16.287 27.262 1.00 71.38 301 ILE A O 1
ATOM 2470 N N . GLU A 1 302 ? -38.237 14.839 26.371 1.00 73.94 302 GLU A N 1
ATOM 2471 C CA . GLU A 1 302 ? -38.990 13.638 26.762 1.00 73.94 302 GLU A CA 1
ATOM 2472 C C . GLU A 1 302 ? -39.170 13.547 28.281 1.00 73.94 302 GLU A C 1
ATOM 2474 O O . GLU A 1 302 ? -40.254 13.218 28.763 1.00 73.94 302 GLU A O 1
ATOM 2479 N N . LYS A 1 303 ? -38.129 13.887 29.052 1.00 76.31 303 LYS A N 1
ATOM 2480 C CA . LYS A 1 303 ? -38.191 13.904 30.518 1.00 76.31 303 LYS A CA 1
AT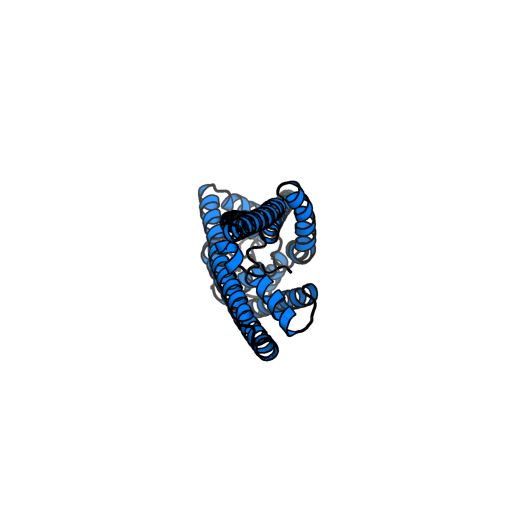OM 2481 C C . LYS A 1 303 ? -39.150 14.978 31.044 1.00 76.31 303 LYS A C 1
ATOM 2483 O O . LYS A 1 303 ? -39.885 14.711 31.990 1.00 76.31 303 LYS A O 1
ATOM 2488 N N . ILE A 1 304 ? -39.170 16.159 30.424 1.00 75.75 304 ILE A N 1
ATOM 2489 C CA . ILE A 1 304 ? -40.105 17.245 30.763 1.00 75.75 304 ILE A CA 1
ATOM 2490 C C . ILE A 1 304 ? -41.551 16.816 30.476 1.00 75.75 304 ILE A C 1
ATOM 2492 O O . ILE A 1 304 ? -42.406 16.914 31.352 1.00 75.75 304 ILE A O 1
ATOM 2496 N N . ASN A 1 305 ? -41.817 16.255 29.294 1.00 72.75 305 ASN A N 1
ATOM 2497 C CA . ASN A 1 305 ? -43.158 15.803 28.910 1.00 72.75 305 ASN A CA 1
ATOM 2498 C C . ASN A 1 305 ? -43.671 14.652 29.789 1.00 72.75 305 ASN A C 1
ATOM 2500 O O . ASN A 1 305 ? -44.860 14.584 30.108 1.00 72.75 305 ASN A O 1
ATOM 2504 N N . LYS A 1 306 ? -42.776 13.759 30.223 1.00 69.69 306 LYS A N 1
ATOM 2505 C CA . LYS A 1 306 ? -43.121 12.662 31.132 1.00 69.69 306 LYS A CA 1
ATOM 2506 C C . LYS A 1 306 ? -43.459 13.155 32.541 1.00 69.69 306 LYS A C 1
ATOM 2508 O O . LYS A 1 306 ? -44.384 12.640 33.149 1.00 69.69 306 LYS A O 1
ATOM 2513 N N . ASN A 1 307 ? -42.758 14.175 33.033 1.00 69.25 307 ASN A N 1
ATOM 2514 C CA . ASN A 1 307 ? -43.061 14.771 34.334 1.00 69.25 307 ASN A CA 1
ATOM 2515 C C . ASN A 1 307 ? -44.391 15.542 34.324 1.00 69.25 307 ASN A C 1
ATOM 2517 O O . ASN A 1 307 ? -45.139 15.457 35.292 1.00 69.25 307 ASN A O 1
ATOM 2521 N N . ASN A 1 308 ? -44.712 16.227 33.222 1.00 65.25 308 ASN A N 1
ATOM 2522 C CA . ASN A 1 308 ? -45.959 16.987 33.087 1.00 65.25 308 ASN A CA 1
ATOM 2523 C C . ASN A 1 308 ? -47.208 16.094 32.961 1.00 65.25 308 ASN A C 1
ATOM 2525 O O . ASN A 1 308 ? -48.300 16.525 33.317 1.00 65.25 308 ASN A O 1
ATOM 2529 N N . SER A 1 309 ? -47.059 14.855 32.480 1.00 55.97 309 SER A N 1
ATOM 2530 C CA . SER A 1 309 ? -48.157 13.877 32.357 1.00 55.97 309 SER A CA 1
ATOM 2531 C C . SER A 1 309 ? -48.430 13.076 33.636 1.00 55.97 309 SER A C 1
ATOM 2533 O O . SER A 1 309 ? -49.467 12.435 33.729 1.00 55.97 309 SER A O 1
ATOM 2535 N N . THR A 1 310 ? -47.537 13.122 34.629 1.00 55.72 310 THR A N 1
ATOM 2536 C CA . THR A 1 310 ? -47.737 12.514 35.962 1.00 55.72 310 THR A CA 1
ATOM 2537 C C . THR A 1 310 ? -48.353 13.460 36.997 1.00 55.72 310 THR A C 1
ATOM 2539 O O . THR A 1 310 ? -48.643 13.038 38.111 1.00 55.72 310 THR A O 1
ATOM 2542 N N . THR A 1 311 ? -48.515 14.737 36.651 1.00 53.03 311 THR A N 1
ATOM 2543 C CA . THR A 1 311 ? -49.084 15.797 37.505 1.00 53.03 311 THR A CA 1
ATOM 2544 C C . THR A 1 311 ? -50.503 16.219 37.103 1.00 53.03 311 THR A C 1
ATOM 2546 O O . THR A 1 311 ? -51.015 17.190 37.654 1.00 53.03 311 THR A O 1
ATOM 2549 N N . ALA A 1 312 ? -51.117 15.516 36.149 1.00 45.44 312 ALA A N 1
ATOM 2550 C CA . ALA A 1 312 ? -52.524 15.640 35.766 1.00 45.44 312 ALA A CA 1
ATOM 2551 C C . ALA A 1 312 ? -53.277 14.386 36.221 1.00 45.44 312 ALA A C 1
ATOM 2553 O O . ALA A 1 312 ? -54.442 14.534 36.646 1.00 45.44 312 ALA A O 1
#

Radius of gyration: 23.42 Å; Cα contacts (8 Å, |Δi|>4): 344; chains: 1; bounding box: 75×43×64 Å

Sequence (312 aa):
MFYVKNLWSLTKINWKLLLIRTSLAFSGLFIASLGTKIYLPLTVGSGNVDFAIFSMLTMFIPGAIQSHSSDSTTIGKVDPTVNENYYYLYLMLFYFILLLFVILFTVLRCLREYRKTKDREIISRAIVLVIGDIILMFVGPLFLQIHQGYFQYSGFQDWLVSLSQNNTPSGHLAMVWVFFGAFLLYCFGVAVLVWSKVFNGPYNSVATEFMGLTKWSYLQSRILWDVIIFLFALTMFLSAPGYSWDVKVAFFSNYLVFGMIIFTFGTGLAINFFLPILKKIWNHEKLYLSVNEYEKRLKMIEKINKNNSTTA

pLDDT: mean 83.94, std 13.11, range [28.62, 96.75]

Solvent-accessible surface area (backbone atoms only — not comparable to full-atom values): 16008 Å² total; per-residue (Å²): 130,82,68,74,92,45,62,71,54,39,60,75,74,38,48,66,60,53,49,52,25,49,50,39,27,52,52,9,48,45,39,19,28,48,13,48,61,61,31,65,56,42,54,54,26,36,42,60,67,55,44,27,38,54,15,49,42,42,51,74,35,88,74,26,42,33,77,79,60,100,53,81,81,50,44,22,36,70,30,68,69,50,49,72,75,41,44,49,58,45,47,31,52,52,35,50,55,37,37,54,52,28,52,53,35,42,51,55,42,41,55,59,48,33,73,74,68,68,49,67,64,58,54,55,52,48,52,52,51,53,52,44,21,55,51,43,40,52,51,51,36,48,41,35,52,52,50,48,57,54,28,60,76,67,46,52,47,58,51,41,41,53,39,46,63,37,89,45,76,68,34,49,52,53,45,52,52,55,36,52,52,17,50,50,39,21,28,47,11,48,26,39,20,58,70,31,66,74,57,71,34,30,72,55,39,32,21,52,34,45,19,70,70,70,76,48,51,59,68,59,31,39,53,52,51,52,51,51,42,40,52,49,18,52,52,38,42,74,66,25,74,97,62,54,70,68,35,52,50,35,26,45,68,32,38,72,32,70,34,22,54,43,46,70,62,40,40,64,56,50,22,62,62,41,43,63,54,48,50,70,78,55,54,68,66,60,63,52,52,58,49,54,52,48,51,54,50,50,56,50,51,52,51,53,56,53,55,60,65,75,76,113

Nearest PDB structures (foldseek):
  7p54-assembly1_B  TM=1.171E-01  e=4.763E+00  Homo sapiens

Foldseek 3Di:
DDDPLCVPCCVVQPVPLVVVLVVLLLQLLLLLLLLVLQLLLQLQADALLLLLLLLQCLQPPPPQAPFDDPDPLRQLPGDLVSCLPPSLVSLLVSLVVLLVLLLVLLVVLCVVVCVPPVDPVSVVSSVQQSVLQVVVSPSNSVSNNVSSVVCVVVVVSVVSNVLSSDPDPVSVVVSVVSNVVSLLSNLLSVLSNVLSVRYLYSLLSSLVSVCSVPVDDSVVSNVVSSVVSNVSSVVSNVPRPDHDPVSSVVNCVSHVHPSNVCNVPVSVVSSVVNNVVCCVVDVSVVVVVVSVVVVVVVVVVVVVVVVVVVVD

Organism: NCBI:txid216931

Secondary structure (DSSP, 8-state):
----S-HHHHHHH-HHHHHHHHHHHHHHHHHHHHHHHHHGGG-S---HHHHHHHHHHHHHSTT-B----SSTTSTTSBPHHHHHHHHHHHHHHHHHHHHHHHHHHHHHHHHHHHHHH--THHHHHHHHHHHHHHHHHHHHHHHHHHHHHHHHHHTHHHHHHHHHH--SHHHHHHHHHHHHHHHHHHHHHHHHHHHHTS---HHHHHHHHHHHHH---HHHHHHHHHHHHHHHHHHHHHT-TT--HHHHHHHHHHHSSHHHHIIIIIHHHHHHHHHHHHHHH--TTHHHHHHHHHHHHHHHHHHHHHHHHS--

Mean predicted aligned error: 8.18 Å